Protein AF-A0A374NTV5-F1 (afdb_monomer_lite)

Organism: NCBI:txid39488

Sequence (188 aa):
MEQEEEKNIIIEFQRKVLQEANCTAEMLAYLDEIDDDVFREYYCICALDGMTVEEIRRIDSIAVQDWRVKIKHIKEERLNFLENIFVPNSEMQKQISELHDKAGKVFQETEELRITLNATLQQTLDIQKNALTEQRESYQNSLAAKEELIKERDEKIQSLVNEIEQNKKIWQTEKKTLLLQLEEKKII

Secondary structure (DSSP, 8-state):
-HHHHHHHHHHHHHHHHHHHTT--HHHHHHHHT---HHHHHHHHHHHHTT--HHHHHHHHTS--S-HHHHHHHHHHHHHHHHHHHHS--HHHHHHHHHHHHHHHHHHHHHHHHHHHHHHHHHHHHHHHHHHHHHHHHHHHHHHHHHHHHHHHHHHHHHHHHHHHHHHHHHHHHHHHHHHHHHHHHT--

pLDDT: mean 92.18, std 8.51, range [47.31, 98.25]

Structure (mmCIF, N/CA/C/O backbone):
data_AF-A0A374NTV5-F1
#
_entry.id   AF-A0A374NTV5-F1
#
loop_
_atom_site.group_PDB
_atom_site.id
_atom_site.type_symbol
_atom_site.label_atom_id
_atom_site.label_alt_id
_atom_site.label_comp_id
_atom_site.label_asym_id
_atom_site.label_entity_id
_atom_site.label_seq_id
_atom_site.pdbx_PDB_ins_code
_atom_site.Cartn_x
_atom_site.Cartn_y
_atom_site.Cartn_z
_atom_site.oc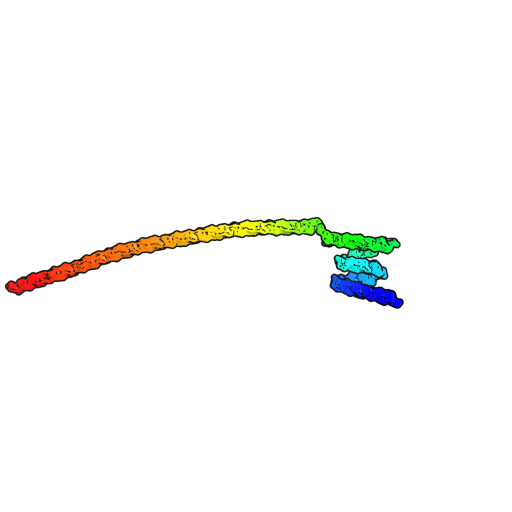cupancy
_atom_site.B_iso_or_equiv
_atom_site.auth_seq_id
_atom_site.auth_comp_id
_atom_site.auth_asym_id
_atom_site.auth_atom_id
_atom_site.pdbx_PDB_model_num
ATOM 1 N N . MET A 1 1 ? 34.021 -15.785 -56.470 1.00 61.78 1 MET A N 1
ATOM 2 C CA . MET A 1 1 ? 32.914 -16.682 -56.085 1.00 61.78 1 MET A CA 1
ATOM 3 C C . MET A 1 1 ? 32.893 -16.818 -54.572 1.00 61.78 1 MET A C 1
ATOM 5 O O . MET A 1 1 ? 31.929 -16.365 -53.990 1.00 61.78 1 MET A O 1
ATOM 9 N N . GLU A 1 2 ? 33.987 -17.258 -53.942 1.00 68.12 2 GLU A N 1
ATOM 10 C CA . GLU A 1 2 ? 34.082 -17.395 -52.472 1.00 68.12 2 GLU A CA 1
ATOM 11 C C . GLU A 1 2 ? 33.857 -16.085 -51.682 1.00 68.12 2 GLU A C 1
ATOM 13 O O . GLU A 1 2 ? 33.092 -16.084 -50.729 1.00 68.12 2 GLU A O 1
ATOM 18 N N . GLN A 1 3 ? 34.430 -14.949 -52.106 1.00 74.12 3 GLN A N 1
ATOM 19 C CA . GLN A 1 3 ? 34.246 -13.657 -51.407 1.00 74.12 3 GLN A CA 1
ATOM 20 C C . GLN A 1 3 ? 32.804 -13.121 -51.448 1.00 74.12 3 GLN A C 1
ATOM 22 O O . GLN A 1 3 ? 32.349 -12.481 -50.508 1.00 74.12 3 GLN A O 1
ATOM 27 N N . GLU A 1 4 ? 32.084 -13.386 -52.538 1.00 79.44 4 GLU A N 1
ATOM 28 C CA . GLU A 1 4 ? 30.688 -12.959 -52.692 1.00 79.44 4 GLU A CA 1
ATOM 29 C C . GLU A 1 4 ? 29.759 -13.821 -51.827 1.00 79.44 4 GLU A C 1
ATOM 31 O O . GLU A 1 4 ? 28.782 -13.346 -51.257 1.00 79.44 4 GLU A O 1
ATOM 36 N N . GLU A 1 5 ? 30.082 -15.105 -51.693 1.00 85.00 5 GLU A N 1
ATOM 37 C CA . GLU A 1 5 ? 29.358 -16.033 -50.830 1.00 85.00 5 GLU A CA 1
ATOM 38 C C . GLU A 1 5 ? 29.563 -15.688 -49.347 1.00 85.00 5 GLU A C 1
ATOM 40 O O . GLU A 1 5 ? 28.596 -15.627 -48.590 1.00 85.00 5 GLU A O 1
ATOM 45 N N . GLU A 1 6 ? 30.794 -15.353 -48.948 1.00 84.69 6 GLU A N 1
ATOM 46 C CA . GLU A 1 6 ? 31.115 -14.883 -47.594 1.00 84.69 6 GLU A CA 1
ATOM 47 C C . GLU A 1 6 ? 30.380 -13.578 -47.245 1.00 84.69 6 GLU A C 1
ATOM 49 O O . GLU A 1 6 ? 29.760 -13.480 -46.183 1.00 84.69 6 GLU A O 1
ATOM 54 N N . LYS A 1 7 ? 30.359 -12.610 -48.171 1.00 84.44 7 LYS A N 1
ATOM 55 C CA . LYS A 1 7 ? 29.599 -11.360 -48.024 1.00 84.44 7 LYS A CA 1
ATOM 56 C C . LYS A 1 7 ? 28.106 -11.620 -47.802 1.00 84.44 7 LYS A C 1
ATOM 58 O O . LYS A 1 7 ? 27.514 -11.075 -46.870 1.00 84.44 7 LYS A O 1
ATOM 63 N N . ASN A 1 8 ? 27.501 -12.488 -48.612 1.00 87.06 8 ASN A N 1
ATOM 64 C CA . ASN A 1 8 ? 26.080 -12.818 -48.488 1.00 87.06 8 ASN A CA 1
ATOM 65 C C . ASN A 1 8 ? 25.750 -13.502 -47.151 1.00 87.06 8 ASN A C 1
ATOM 67 O O . ASN A 1 8 ? 24.720 -13.202 -46.547 1.00 87.06 8 ASN A O 1
ATOM 71 N N . ILE A 1 9 ? 26.640 -14.362 -46.643 1.00 91.44 9 ILE A N 1
ATOM 72 C CA . ILE A 1 9 ? 26.482 -14.987 -45.321 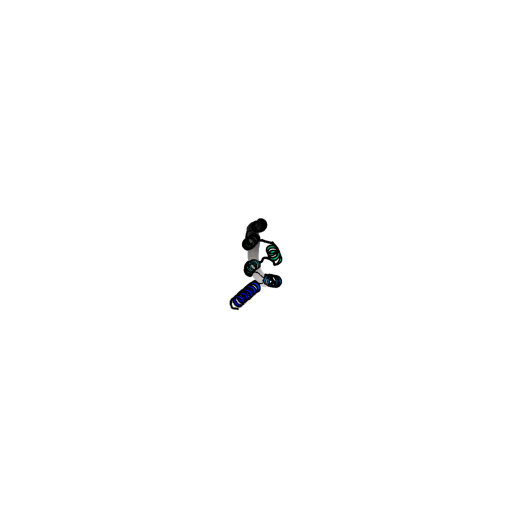1.00 91.44 9 ILE A CA 1
ATOM 73 C C . ILE A 1 9 ? 26.479 -13.929 -44.207 1.00 91.44 9 ILE A C 1
ATOM 75 O O . ILE A 1 9 ? 25.641 -13.991 -43.304 1.00 91.44 9 ILE A O 1
ATOM 79 N N . ILE A 1 10 ? 27.388 -12.951 -44.266 1.00 89.44 10 ILE A N 1
ATOM 80 C CA . ILE A 1 10 ? 27.478 -11.872 -43.270 1.00 89.44 10 ILE A CA 1
ATOM 81 C C . ILE A 1 10 ? 26.213 -11.004 -43.291 1.00 89.44 10 ILE A C 1
ATOM 83 O O . ILE A 1 10 ? 25.650 -10.714 -42.233 1.00 89.44 10 ILE A O 1
ATOM 87 N N . ILE A 1 11 ? 25.729 -10.635 -44.480 1.00 90.88 11 ILE A N 1
ATOM 88 C CA . ILE A 1 11 ? 24.520 -9.818 -44.652 1.00 90.88 11 ILE A CA 1
ATOM 89 C C . ILE A 1 11 ? 23.286 -10.523 -44.075 1.00 90.88 11 ILE A C 1
ATOM 91 O O . ILE A 1 11 ? 22.541 -9.912 -43.303 1.00 90.88 11 ILE A O 1
ATOM 95 N N . GLU A 1 12 ? 23.094 -11.806 -44.393 1.00 93.06 12 GLU A N 1
ATOM 96 C CA . GLU A 1 12 ? 21.991 -12.620 -43.865 1.00 93.06 12 GLU A CA 1
ATOM 97 C C . GLU A 1 12 ? 22.070 -12.769 -42.340 1.00 93.06 12 GLU A C 1
ATOM 99 O O . GLU A 1 12 ? 21.062 -12.640 -41.639 1.00 93.06 12 GLU A O 1
ATOM 104 N N . PHE A 1 13 ? 23.275 -12.971 -41.797 1.00 94.31 13 PHE A N 1
ATOM 105 C CA . PHE A 1 13 ? 23.473 -13.032 -40.352 1.00 94.31 13 PHE A CA 1
ATOM 106 C C . PHE A 1 13 ? 23.108 -11.708 -39.668 1.00 94.31 13 PHE A C 1
ATOM 108 O O . PHE A 1 13 ? 22.338 -11.705 -38.707 1.00 94.31 13 PHE A O 1
ATOM 115 N N . GLN A 1 14 ? 23.601 -10.578 -40.181 1.00 94.19 14 GLN A N 1
ATOM 116 C CA . GLN A 1 14 ? 23.283 -9.247 -39.652 1.00 94.19 14 GLN A CA 1
ATOM 117 C C . GLN A 1 14 ? 21.777 -8.968 -39.706 1.00 94.19 14 GLN A C 1
ATOM 119 O O . GLN A 1 14 ? 21.201 -8.484 -38.732 1.00 94.19 14 GLN A O 1
ATOM 124 N N . ARG A 1 15 ? 21.114 -9.345 -40.805 1.00 94.62 15 ARG A N 1
ATOM 125 C CA . ARG A 1 15 ? 19.662 -9.210 -40.961 1.00 94.62 15 ARG A CA 1
ATOM 126 C C . ARG A 1 15 ? 18.903 -9.995 -39.897 1.00 94.62 15 ARG A C 1
ATOM 128 O O . ARG A 1 15 ? 17.980 -9.460 -39.287 1.00 94.62 15 ARG A O 1
ATOM 135 N N . LYS A 1 16 ? 19.313 -11.239 -39.642 1.00 96.44 16 LYS A N 1
ATOM 136 C CA . LYS A 1 16 ? 18.713 -12.078 -38.604 1.00 96.44 16 LYS A CA 1
ATOM 137 C C . LYS A 1 16 ? 18.890 -11.473 -37.209 1.00 96.44 16 LYS A C 1
ATOM 139 O O . LYS A 1 16 ? 17.922 -11.414 -36.458 1.00 96.44 16 LYS A O 1
ATOM 144 N N . VAL A 1 17 ? 20.084 -10.974 -36.883 1.00 96.88 17 VAL A N 1
ATOM 145 C CA . VAL A 1 17 ? 20.353 -10.303 -35.597 1.00 96.88 17 VAL A CA 1
ATOM 146 C C . VAL A 1 17 ? 19.453 -9.077 -35.412 1.00 96.88 17 VAL A C 1
ATOM 148 O O . VAL A 1 17 ? 18.849 -8.912 -34.356 1.00 96.88 17 VAL A O 1
ATOM 151 N N . LEU A 1 18 ? 19.307 -8.243 -36.444 1.00 96.69 18 LEU A N 1
ATOM 152 C CA . LEU A 1 18 ? 18.439 -7.062 -36.400 1.00 96.69 18 LEU A CA 1
ATOM 153 C C . LEU A 1 18 ? 16.953 -7.433 -36.252 1.00 96.69 18 LEU A C 1
ATOM 155 O O . LEU A 1 18 ? 16.219 -6.769 -35.523 1.00 96.69 18 LEU A O 1
ATOM 159 N N . GLN A 1 19 ? 16.504 -8.510 -36.902 1.00 95.81 19 GLN A N 1
ATOM 160 C CA . GLN A 1 19 ? 15.146 -9.036 -36.730 1.00 95.81 19 GLN A CA 1
ATOM 161 C C . GLN A 1 19 ? 14.904 -9.538 -35.301 1.00 95.81 19 GLN A C 1
ATOM 163 O O . GLN A 1 19 ? 13.871 -9.226 -34.714 1.00 95.81 19 GLN A O 1
ATOM 168 N N . GLU A 1 20 ? 15.856 -10.276 -34.724 1.00 96.44 20 GL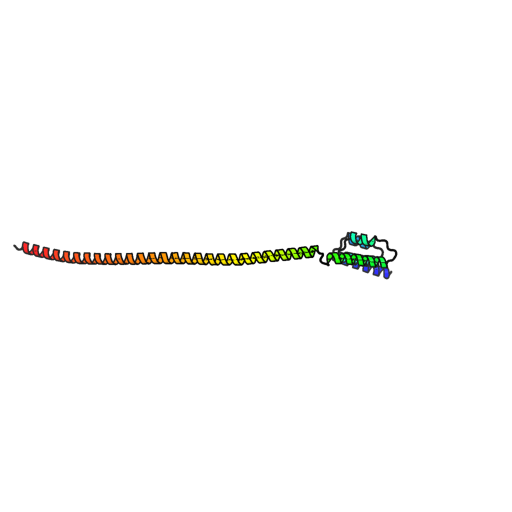U A N 1
ATOM 169 C CA . GLU A 1 20 ? 15.785 -10.745 -33.333 1.00 96.44 20 GLU A CA 1
ATOM 170 C C . GLU A 1 20 ? 15.797 -9.579 -32.329 1.00 96.44 20 GLU A C 1
ATOM 172 O O . GLU A 1 20 ? 15.144 -9.652 -31.288 1.00 96.44 20 GLU A O 1
ATOM 177 N N . ALA A 1 21 ? 16.467 -8.473 -32.666 1.00 95.81 21 ALA A N 1
ATOM 178 C CA . ALA A 1 21 ? 16.443 -7.227 -31.903 1.00 95.81 21 ALA A CA 1
ATOM 179 C C . ALA A 1 21 ? 15.158 -6.390 -32.100 1.00 95.81 21 ALA A C 1
ATOM 181 O O . ALA A 1 21 ? 15.041 -5.308 -31.527 1.00 95.81 21 ALA A O 1
ATOM 182 N N . ASN A 1 22 ? 14.177 -6.879 -32.870 1.00 95.69 22 ASN A N 1
ATOM 183 C CA . ASN A 1 22 ? 12.939 -6.177 -33.230 1.00 95.69 22 ASN A CA 1
ATOM 184 C C . ASN A 1 22 ? 13.154 -4.846 -33.978 1.00 95.69 22 ASN A C 1
ATOM 186 O O . ASN A 1 22 ? 12.331 -3.932 -33.862 1.00 95.69 22 ASN A O 1
ATOM 190 N N . CYS A 1 23 ? 14.223 -4.718 -34.770 1.00 95.69 23 CYS A N 1
ATOM 191 C CA . CYS A 1 23 ? 14.363 -3.583 -35.682 1.00 95.69 23 CYS A CA 1
ATOM 192 C C . CYS A 1 23 ? 13.212 -3.564 -36.702 1.00 95.69 23 CYS A C 1
ATOM 194 O O . CYS A 1 23 ? 12.698 -4.604 -37.125 1.00 95.69 23 CYS A O 1
ATOM 196 N N . THR A 1 24 ? 12.795 -2.366 -37.114 1.00 95.56 24 THR A N 1
ATOM 197 C CA . THR A 1 24 ? 11.651 -2.206 -38.019 1.00 95.56 24 THR A CA 1
ATOM 198 C C . THR A 1 24 ? 11.954 -2.752 -39.416 1.00 95.56 24 THR A C 1
ATOM 200 O O . THR A 1 24 ? 13.093 -2.734 -39.880 1.00 95.56 24 THR A O 1
ATOM 203 N N . ALA A 1 25 ? 10.914 -3.188 -40.135 1.00 95.62 25 ALA A N 1
ATOM 204 C CA . ALA A 1 25 ? 11.057 -3.606 -41.531 1.00 95.62 25 ALA A CA 1
ATOM 205 C C . ALA A 1 25 ? 11.616 -2.480 -42.421 1.00 95.62 25 ALA A C 1
ATOM 207 O O . ALA A 1 25 ? 12.368 -2.755 -43.351 1.00 95.62 25 ALA A O 1
ATOM 208 N N . GLU A 1 26 ? 11.291 -1.220 -42.107 1.00 97.12 26 GLU A N 1
ATOM 209 C CA . GLU A 1 26 ? 11.853 -0.052 -42.793 1.00 97.12 26 GLU A CA 1
ATOM 210 C C . GLU A 1 26 ? 13.362 0.086 -42.557 1.00 97.12 26 GLU A C 1
ATOM 212 O O . GLU A 1 26 ? 14.101 0.336 -43.505 1.00 97.12 26 GLU A O 1
ATOM 217 N N . MET A 1 27 ? 13.833 -0.126 -41.322 1.00 97.06 27 MET A N 1
ATOM 218 C CA . MET A 1 27 ? 15.263 -0.114 -41.009 1.00 97.06 27 MET A CA 1
ATOM 219 C C . MET A 1 27 ? 16.009 -1.201 -41.786 1.00 97.06 27 MET A C 1
ATOM 221 O O . MET A 1 27 ? 17.043 -0.929 -42.387 1.00 97.06 27 MET A O 1
ATOM 225 N N . LEU A 1 28 ? 15.468 -2.425 -41.807 1.00 96.38 28 LEU A N 1
ATOM 226 C CA . LEU A 1 28 ? 16.063 -3.538 -42.551 1.00 96.38 28 LEU A CA 1
ATOM 227 C C . LEU A 1 28 ? 16.156 -3.225 -44.048 1.00 96.38 28 LEU A C 1
ATOM 229 O O . LEU A 1 28 ? 17.218 -3.397 -44.634 1.00 96.38 28 LEU A O 1
ATOM 233 N N . ALA A 1 29 ? 15.067 -2.729 -44.643 1.00 96.06 29 ALA A N 1
ATOM 234 C CA . ALA A 1 29 ? 15.038 -2.360 -46.055 1.00 96.06 29 ALA A CA 1
ATOM 235 C C . ALA A 1 29 ? 16.067 -1.270 -46.378 1.00 96.06 29 ALA A C 1
ATOM 237 O O . ALA A 1 29 ? 16.791 -1.391 -47.357 1.00 96.06 29 ALA A O 1
ATOM 238 N N . TYR A 1 30 ? 16.181 -0.247 -45.527 1.00 96.81 30 TYR A N 1
ATOM 239 C CA . TYR A 1 30 ? 17.156 0.820 -45.727 1.00 96.81 30 TYR A CA 1
ATOM 240 C C . TYR A 1 30 ? 18.606 0.324 -45.618 1.00 96.81 30 TYR A C 1
ATOM 242 O O . TYR A 1 30 ? 19.444 0.701 -46.428 1.00 96.81 30 TYR A O 1
ATOM 250 N N . LEU A 1 31 ? 18.917 -0.556 -44.660 1.00 95.62 31 LEU A N 1
ATOM 251 C CA . LEU A 1 31 ? 20.260 -1.138 -44.537 1.00 95.62 31 LEU A CA 1
ATOM 252 C C . LEU A 1 31 ? 20.616 -2.054 -45.715 1.00 95.62 31 LEU A C 1
ATOM 254 O O . LEU A 1 31 ? 21.792 -2.184 -46.045 1.00 95.62 31 LEU A O 1
ATOM 258 N N . ASP A 1 32 ? 19.627 -2.691 -46.344 1.00 92.94 32 ASP A N 1
ATOM 259 C CA . ASP A 1 32 ? 19.825 -3.507 -47.547 1.00 92.94 32 ASP A CA 1
ATOM 260 C C . ASP A 1 32 ? 20.104 -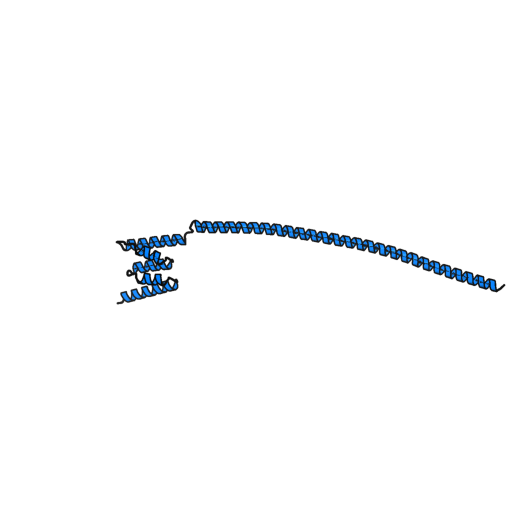2.655 -48.804 1.00 92.94 32 ASP A C 1
ATOM 262 O O . ASP A 1 32 ? 20.646 -3.174 -49.776 1.00 92.94 32 ASP A O 1
ATOM 266 N N . GLU A 1 33 ? 19.787 -1.354 -48.782 1.00 93.19 33 GLU A N 1
ATOM 267 C CA . GLU A 1 33 ? 20.109 -0.386 -49.847 1.00 93.19 33 GLU A CA 1
ATOM 268 C C . GLU A 1 33 ? 21.530 0.205 -49.723 1.00 93.19 33 GLU A C 1
ATOM 270 O O . GLU A 1 33 ? 21.976 0.926 -50.616 1.00 93.19 33 GLU A O 1
ATOM 275 N N . ILE A 1 34 ? 22.253 -0.068 -48.630 1.00 91.75 34 ILE A N 1
ATOM 276 C CA . ILE A 1 34 ? 23.615 0.440 -48.424 1.00 91.75 34 ILE A CA 1
ATOM 277 C C . ILE A 1 34 ? 24.625 -0.452 -49.154 1.00 91.75 34 ILE A C 1
ATOM 279 O O . ILE A 1 34 ? 24.910 -1.567 -48.722 1.00 91.75 34 ILE A O 1
ATOM 283 N N . ASP A 1 35 ? 25.214 0.080 -50.225 1.00 86.12 35 ASP A N 1
ATOM 284 C CA . ASP A 1 35 ? 26.174 -0.644 -51.072 1.00 86.12 35 ASP A CA 1
ATOM 285 C C . ASP A 1 35 ? 27.524 -0.938 -50.385 1.00 86.12 35 ASP A C 1
ATOM 287 O O . ASP A 1 35 ? 28.188 -1.930 -50.699 1.00 86.12 35 ASP A O 1
ATOM 291 N N . ASP A 1 36 ? 27.966 -0.059 -49.478 1.00 89.12 36 ASP A N 1
ATOM 292 C CA . ASP A 1 36 ? 29.255 -0.177 -48.787 1.00 89.12 36 ASP A CA 1
ATOM 293 C C . ASP A 1 36 ? 29.114 -1.007 -47.505 1.00 89.12 36 ASP A C 1
ATOM 295 O O . ASP A 1 36 ? 28.513 -0.569 -46.519 1.00 89.12 36 ASP A O 1
ATOM 299 N N . ASP A 1 37 ? 29.711 -2.200 -47.510 1.00 87.38 37 ASP A N 1
ATOM 300 C CA . ASP A 1 37 ? 29.607 -3.169 -46.413 1.00 87.38 37 ASP A CA 1
ATOM 301 C C . ASP A 1 37 ? 30.126 -2.616 -45.078 1.00 87.38 37 ASP A C 1
ATOM 303 O O . ASP A 1 37 ? 29.569 -2.910 -44.018 1.00 87.38 37 ASP A O 1
ATOM 307 N N . VAL A 1 38 ? 31.161 -1.768 -45.114 1.00 89.31 38 VAL A N 1
ATOM 308 C CA . VAL A 1 38 ? 31.742 -1.181 -43.902 1.00 89.31 38 VAL A CA 1
ATOM 309 C C . VAL A 1 38 ? 30.764 -0.182 -43.300 1.00 89.31 38 VAL A C 1
ATOM 311 O O . VAL A 1 38 ? 30.530 -0.200 -42.092 1.00 89.31 38 VAL A O 1
ATOM 314 N N . PHE A 1 39 ? 30.165 0.690 -44.111 1.00 92.25 39 PHE A N 1
ATOM 315 C CA . PHE A 1 39 ? 29.151 1.618 -43.607 1.00 92.25 39 PHE A CA 1
ATOM 316 C C . PHE A 1 39 ? 27.898 0.885 -43.134 1.00 92.25 39 PHE A C 1
ATOM 318 O O . PHE A 1 39 ? 27.381 1.212 -42.063 1.00 92.25 39 PHE A O 1
ATOM 325 N N . ARG A 1 40 ? 27.465 -0.150 -43.863 1.00 93.38 40 ARG A N 1
ATOM 326 C CA . ARG A 1 40 ? 26.337 -0.999 -43.469 1.00 93.38 40 ARG A CA 1
ATOM 327 C C . ARG A 1 40 ? 26.549 -1.605 -42.084 1.00 93.38 40 ARG A C 1
ATOM 329 O O . ARG A 1 40 ? 25.641 -1.537 -41.260 1.00 93.38 40 ARG A O 1
ATOM 336 N N . GLU A 1 41 ? 27.740 -2.124 -41.787 1.00 93.56 41 GLU A N 1
ATOM 337 C CA . GLU A 1 41 ? 28.088 -2.643 -40.457 1.00 93.56 41 GLU A CA 1
ATOM 338 C C . GLU A 1 41 ? 27.934 -1.594 -39.352 1.00 93.56 41 GLU A C 1
ATOM 340 O O . GLU A 1 41 ? 27.307 -1.858 -38.323 1.00 93.56 41 GLU A O 1
ATOM 345 N N . TYR A 1 42 ? 28.460 -0.384 -39.563 1.00 96.12 42 TYR A N 1
ATOM 346 C CA . TYR A 1 42 ? 28.318 0.696 -38.586 1.00 96.12 42 TYR A CA 1
ATOM 347 C C . TYR A 1 42 ? 26.853 1.079 -38.363 1.00 96.12 42 TYR A C 1
ATOM 349 O O . TYR A 1 42 ? 26.444 1.276 -37.218 1.00 96.12 42 TYR A O 1
ATOM 357 N N . TYR A 1 43 ? 26.053 1.138 -39.425 1.00 97.00 43 TYR A N 1
ATOM 358 C CA . TYR A 1 43 ? 24.632 1.450 -39.313 1.00 97.00 43 TYR A CA 1
ATOM 359 C C . TYR A 1 43 ? 23.815 0.318 -38.682 1.00 97.00 43 TYR A C 1
ATOM 361 O O . TYR A 1 43 ? 22.887 0.607 -37.930 1.00 97.00 43 TYR A O 1
ATOM 369 N N . CYS A 1 44 ? 24.197 -0.950 -38.873 1.00 97.06 44 CYS A N 1
ATOM 370 C CA . CYS A 1 44 ? 23.613 -2.069 -38.130 1.00 97.06 44 CYS A CA 1
ATOM 371 C C . CYS A 1 44 ? 23.810 -1.886 -36.619 1.00 97.06 44 CYS A C 1
ATOM 373 O O . CYS A 1 44 ? 22.876 -2.086 -35.848 1.00 97.06 44 CYS A O 1
ATOM 375 N N . ILE A 1 45 ? 25.002 -1.460 -36.184 1.00 96.94 45 ILE A N 1
ATOM 376 C CA . ILE A 1 45 ? 25.268 -1.189 -34.764 1.00 96.94 45 ILE A CA 1
ATOM 377 C C . ILE A 1 45 ? 24.399 -0.023 -34.265 1.00 96.94 45 ILE A C 1
ATOM 379 O O . ILE A 1 45 ? 23.779 -0.147 -33.213 1.00 96.94 45 ILE A O 1
ATOM 383 N N . CYS A 1 46 ? 24.300 1.075 -35.021 1.00 97.19 46 CYS A N 1
ATOM 384 C CA . CYS A 1 46 ? 23.429 2.201 -34.663 1.00 97.19 46 CYS A CA 1
ATOM 385 C C . CYS A 1 46 ? 21.952 1.783 -34.533 1.00 97.19 46 CYS A C 1
ATOM 387 O O . CYS A 1 46 ? 21.266 2.207 -33.604 1.00 97.19 46 CYS A O 1
ATOM 389 N N . ALA A 1 47 ? 21.466 0.925 -35.433 1.00 97.19 47 ALA A N 1
ATOM 390 C CA . ALA A 1 47 ? 20.110 0.388 -35.370 1.00 97.19 47 ALA A CA 1
ATOM 391 C C . ALA A 1 47 ? 19.893 -0.489 -34.124 1.00 97.19 47 ALA A C 1
ATOM 393 O O . ALA A 1 47 ? 18.842 -0.399 -33.491 1.00 97.19 47 ALA A O 1
ATOM 394 N N . LEU A 1 48 ? 20.891 -1.293 -33.737 1.00 96.38 48 LEU A N 1
ATOM 395 C CA . LEU A 1 48 ? 20.848 -2.109 -32.518 1.00 96.38 48 LEU A CA 1
ATOM 396 C C . LEU A 1 48 ? 20.842 -1.272 -31.233 1.00 96.38 48 LEU A C 1
ATOM 398 O O . LEU A 1 48 ? 20.241 -1.690 -30.247 1.00 96.38 48 LEU A O 1
ATOM 402 N N . ASP A 1 49 ? 21.460 -0.090 -31.241 1.00 95.06 49 ASP A N 1
ATOM 403 C CA . ASP A 1 49 ? 21.359 0.859 -30.124 1.00 95.06 49 ASP A CA 1
ATOM 404 C C . ASP A 1 49 ? 19.978 1.534 -30.037 1.00 95.06 49 ASP A C 1
ATOM 406 O O . ASP A 1 49 ? 19.676 2.189 -29.040 1.00 95.06 49 ASP A O 1
ATOM 410 N N . GLY A 1 50 ? 19.135 1.368 -31.061 1.00 94.19 50 GLY A N 1
ATOM 411 C CA . GLY A 1 50 ? 17.777 1.903 -31.116 1.00 94.19 50 GLY A CA 1
ATOM 412 C C . GLY A 1 50 ? 17.631 3.216 -31.884 1.00 94.19 50 GLY A C 1
ATOM 413 O O . GLY A 1 50 ? 16.576 3.841 -31.778 1.00 94.19 50 GLY A O 1
ATOM 414 N N . MET A 1 51 ? 18.643 3.643 -32.651 1.00 96.75 51 MET A N 1
ATOM 415 C CA . MET A 1 51 ? 18.508 4.812 -33.532 1.00 96.75 51 MET A CA 1
ATOM 416 C C . MET A 1 51 ? 17.439 4.564 -34.601 1.00 96.75 51 MET A C 1
ATOM 418 O O . MET A 1 51 ? 17.341 3.464 -35.154 1.00 96.75 51 MET A O 1
ATOM 422 N N . THR A 1 52 ? 16.645 5.586 -34.928 1.00 96.31 52 THR A N 1
ATOM 423 C CA . THR A 1 52 ? 15.614 5.459 -35.967 1.00 96.31 52 THR A CA 1
ATOM 424 C C . THR A 1 52 ? 16.218 5.494 -37.368 1.00 96.31 52 THR A C 1
ATOM 426 O O . THR A 1 52 ? 17.340 5.958 -37.589 1.00 96.31 52 THR A O 1
ATOM 429 N N . VAL A 1 53 ? 15.458 5.018 -38.355 1.00 96.88 53 VAL A N 1
ATOM 430 C CA . VAL A 1 53 ? 15.904 5.022 -39.755 1.00 96.88 53 VAL A CA 1
ATOM 431 C C . VAL A 1 53 ? 16.155 6.446 -40.259 1.00 96.88 53 VAL A C 1
ATOM 433 O O . VAL A 1 53 ? 17.092 6.672 -41.016 1.00 96.88 53 VAL A O 1
ATOM 436 N N . GLU A 1 54 ? 15.386 7.434 -39.800 1.00 97.06 54 GLU A N 1
ATOM 437 C CA . GLU A 1 54 ? 15.585 8.848 -40.127 1.00 97.06 54 GLU A CA 1
ATOM 438 C C . GLU A 1 54 ? 16.887 9.396 -39.545 1.00 97.06 54 GLU A C 1
ATOM 440 O O . GLU A 1 54 ? 17.582 10.169 -40.208 1.00 97.06 54 GLU A O 1
ATOM 445 N N . GLU A 1 55 ? 17.234 8.998 -38.320 1.00 96.31 55 GLU A N 1
ATOM 446 C CA . GLU A 1 55 ? 18.487 9.407 -37.690 1.00 96.31 55 GLU A CA 1
ATOM 447 C C . GLU A 1 55 ? 19.684 8.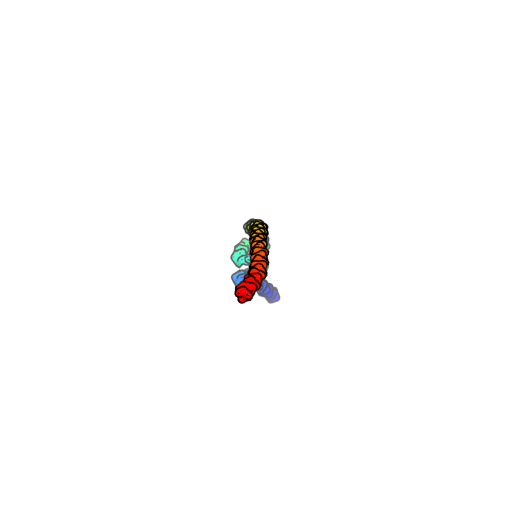843 -38.452 1.00 96.31 55 GLU A C 1
ATOM 449 O O . GLU A 1 55 ? 20.618 9.589 -38.743 1.00 96.31 55 GLU A O 1
ATOM 454 N N . ILE A 1 56 ? 19.624 7.571 -38.852 1.00 96.62 56 ILE A N 1
ATOM 455 C CA . ILE A 1 56 ? 20.669 6.938 -39.662 1.00 96.62 56 ILE A CA 1
ATOM 456 C C . ILE A 1 56 ? 20.739 7.562 -41.065 1.00 96.62 56 ILE A C 1
ATOM 458 O O . ILE A 1 56 ? 21.829 7.938 -41.497 1.00 96.62 56 ILE A O 1
ATOM 462 N N . ARG A 1 57 ? 19.603 7.770 -41.749 1.00 95.81 57 ARG A N 1
ATOM 463 C CA . ARG A 1 57 ? 19.539 8.447 -43.062 1.00 95.81 57 ARG A CA 1
ATOM 464 C C . ARG A 1 57 ? 20.185 9.827 -43.024 1.00 95.81 57 ARG A C 1
ATOM 466 O O . ARG A 1 57 ? 20.909 10.206 -43.943 1.00 95.81 57 ARG A O 1
ATOM 473 N N . ARG A 1 58 ? 19.943 10.587 -41.954 1.00 95.12 58 ARG A N 1
ATOM 474 C CA . ARG A 1 58 ? 20.556 11.904 -41.759 1.00 95.12 58 ARG A CA 1
ATOM 475 C C . ARG A 1 58 ? 22.080 11.801 -41.690 1.00 95.12 58 ARG A C 1
ATOM 477 O O . ARG A 1 58 ? 22.746 12.590 -42.353 1.00 95.12 58 ARG A O 1
ATOM 484 N N . ILE A 1 59 ? 22.618 10.827 -40.955 1.00 94.00 59 ILE A N 1
ATOM 485 C CA . ILE A 1 59 ? 24.069 10.594 -40.858 1.00 94.00 59 ILE A CA 1
ATOM 486 C C . ILE A 1 59 ? 24.646 10.182 -42.220 1.00 94.00 59 ILE A C 1
ATOM 488 O O . ILE A 1 59 ? 25.687 10.689 -42.636 1.00 94.00 59 ILE A O 1
ATOM 492 N N . ASP A 1 60 ? 23.973 9.274 -42.926 1.00 92.00 60 ASP A N 1
ATOM 493 C CA . ASP A 1 60 ? 24.420 8.752 -44.221 1.00 92.00 60 ASP A CA 1
ATOM 494 C C . ASP A 1 60 ? 24.421 9.805 -45.338 1.00 92.00 60 ASP A C 1
ATOM 496 O O . ASP A 1 60 ? 25.345 9.840 -46.157 1.00 92.00 60 ASP A O 1
ATOM 500 N N . SER A 1 61 ? 23.446 10.722 -45.312 1.00 90.12 61 SER A N 1
ATOM 501 C CA . SER A 1 61 ? 23.279 11.792 -46.306 1.00 90.12 61 SER A CA 1
ATOM 502 C C . SER A 1 61 ? 24.425 12.812 -46.354 1.00 90.12 61 SER A C 1
ATOM 504 O O . SER A 1 61 ? 24.507 13.611 -47.292 1.00 90.12 61 SER A O 1
ATOM 506 N N . ILE A 1 62 ? 25.322 12.807 -45.365 1.00 86.50 62 ILE A N 1
ATOM 507 C CA . ILE A 1 62 ? 26.446 13.738 -45.316 1.00 86.50 62 ILE A CA 1
ATOM 508 C C . ILE A 1 62 ? 27.513 13.310 -46.320 1.00 86.50 62 ILE A C 1
ATOM 510 O O . ILE A 1 62 ? 28.207 12.305 -46.157 1.00 86.50 62 ILE A O 1
ATOM 514 N N . ALA A 1 63 ? 27.683 14.130 -47.355 1.00 79.56 63 ALA A N 1
ATOM 515 C CA . ALA A 1 63 ? 28.745 13.954 -48.329 1.00 79.56 63 ALA A CA 1
ATOM 516 C C . ALA A 1 63 ? 30.113 14.209 -47.680 1.00 79.56 63 ALA A C 1
ATOM 518 O O . ALA A 1 63 ? 30.416 15.314 -47.226 1.00 79.56 63 ALA A O 1
ATOM 519 N N . VAL A 1 64 ? 30.967 13.191 -47.686 1.00 77.94 64 VAL A N 1
ATOM 520 C CA . VAL A 1 64 ? 32.342 13.260 -47.185 1.00 77.94 64 VAL A CA 1
ATOM 521 C C . VAL A 1 64 ? 33.295 12.705 -48.229 1.00 77.94 64 VAL A C 1
ATOM 523 O O . VAL A 1 64 ? 33.029 11.695 -48.869 1.00 77.94 64 VAL A O 1
ATOM 526 N N . GLN A 1 65 ? 34.414 13.402 -48.407 1.00 75.12 65 GLN A N 1
ATOM 527 C CA . GLN A 1 65 ? 35.421 13.081 -49.423 1.00 75.12 65 GLN A CA 1
ATOM 528 C C . GLN A 1 65 ? 36.298 11.875 -49.030 1.00 75.12 65 GLN A C 1
ATOM 530 O O . GLN A 1 65 ? 36.959 11.297 -49.885 1.00 75.12 65 GLN A O 1
ATOM 535 N N . ASP A 1 66 ? 36.316 11.501 -47.744 1.00 86.31 66 ASP A N 1
ATOM 536 C CA . ASP A 1 66 ? 37.128 10.413 -47.185 1.00 86.31 66 ASP A CA 1
ATOM 537 C C . ASP A 1 66 ? 36.256 9.492 -46.314 1.00 86.31 66 ASP A C 1
ATOM 539 O O . ASP A 1 66 ? 35.582 9.941 -45.380 1.00 86.31 66 ASP A O 1
ATOM 543 N N . TRP A 1 67 ? 36.303 8.186 -46.595 1.00 86.81 67 TRP A N 1
ATOM 544 C CA . TRP A 1 67 ? 35.581 7.145 -45.860 1.00 86.81 67 TRP A CA 1
ATOM 545 C C . TRP A 1 67 ? 35.932 7.124 -44.366 1.00 86.81 67 TRP A C 1
ATOM 547 O O . TRP A 1 67 ? 35.071 6.851 -43.528 1.00 86.81 67 TRP A O 1
ATOM 557 N N . ARG A 1 68 ? 37.171 7.482 -43.997 1.00 90.00 68 ARG A N 1
ATOM 558 C CA . ARG A 1 68 ? 37.597 7.564 -42.590 1.00 90.00 68 ARG A CA 1
ATOM 559 C C . ARG A 1 68 ? 36.877 8.678 -41.850 1.00 90.00 68 ARG A C 1
ATOM 561 O O . ARG A 1 68 ? 36.524 8.514 -40.682 1.00 90.00 68 ARG A O 1
ATOM 568 N N . VAL A 1 69 ? 36.653 9.799 -42.532 1.00 90.94 69 VAL A N 1
ATOM 569 C CA . VAL A 1 69 ? 35.898 10.930 -41.989 1.00 90.94 69 VAL A CA 1
ATOM 570 C C . VAL A 1 69 ? 34.432 10.536 -41.826 1.00 90.94 69 VAL A C 1
ATOM 572 O O . VAL A 1 69 ? 33.862 10.835 -40.779 1.00 90.94 69 VAL A O 1
ATOM 575 N N . LYS A 1 70 ? 33.858 9.777 -42.777 1.00 91.00 70 LYS A N 1
ATOM 576 C CA . LYS A 1 70 ? 32.497 9.225 -42.640 1.00 91.00 70 LYS A CA 1
ATOM 577 C C . LYS A 1 70 ? 32.361 8.356 -41.395 1.00 91.00 70 LYS A C 1
ATOM 579 O O . LYS A 1 70 ? 31.505 8.615 -40.559 1.00 91.00 70 LYS A O 1
ATOM 584 N N . ILE A 1 71 ? 33.253 7.380 -41.219 1.00 93.00 71 ILE A N 1
ATOM 585 C CA . ILE A 1 71 ? 33.229 6.485 -40.051 1.00 93.00 71 ILE A CA 1
ATOM 586 C C . ILE A 1 71 ? 33.391 7.262 -38.746 1.00 93.00 71 ILE A C 1
ATOM 588 O O . ILE A 1 71 ? 32.712 6.961 -37.765 1.00 93.00 71 ILE A O 1
ATOM 592 N N . LYS A 1 72 ? 34.294 8.251 -38.710 1.00 94.50 72 LYS A N 1
ATOM 593 C CA . LYS A 1 72 ? 34.469 9.095 -37.523 1.00 94.50 72 LYS A CA 1
ATOM 594 C C . LYS A 1 72 ? 33.165 9.809 -37.172 1.00 94.50 72 LYS A C 1
ATOM 596 O O . LYS A 1 72 ? 32.762 9.769 -36.017 1.00 94.50 72 LYS A O 1
ATOM 601 N N . HIS A 1 73 ? 32.498 10.384 -38.169 1.00 94.06 73 HIS A N 1
ATOM 602 C CA . HIS A 1 73 ? 31.233 11.072 -37.972 1.00 94.06 73 HIS A CA 1
ATOM 603 C C . HIS A 1 73 ? 30.123 10.128 -37.480 1.00 94.06 73 HIS A C 1
ATOM 605 O O . HIS A 1 73 ? 29.455 10.444 -36.502 1.00 94.06 73 HIS A O 1
ATOM 611 N N . ILE A 1 74 ? 29.989 8.928 -38.064 1.00 95.62 74 ILE A N 1
ATOM 612 C CA . ILE A 1 74 ? 29.016 7.922 -37.598 1.00 95.62 74 ILE A CA 1
ATOM 613 C C . ILE A 1 74 ? 29.250 7.575 -36.119 1.00 95.62 74 ILE A C 1
ATOM 615 O O . ILE A 1 74 ? 28.304 7.498 -35.338 1.00 95.62 74 ILE A O 1
ATOM 619 N N . LYS A 1 75 ? 30.514 7.397 -35.710 1.00 96.19 75 LYS A N 1
ATOM 620 C CA . LYS A 1 75 ? 30.871 7.112 -34.310 1.00 96.19 75 LYS A CA 1
ATOM 621 C C . LYS A 1 75 ? 30.534 8.267 -33.367 1.00 96.19 75 LYS A C 1
ATOM 623 O O . LYS A 1 75 ? 30.087 8.004 -32.256 1.00 96.19 75 LYS A O 1
ATOM 628 N N . GLU A 1 76 ? 30.771 9.507 -33.790 1.00 96.00 76 GLU A N 1
ATOM 629 C CA . GLU A 1 76 ? 30.450 10.708 -33.009 1.00 96.00 76 GLU A CA 1
ATOM 630 C C . GLU A 1 76 ? 28.934 10.855 -32.812 1.00 96.00 76 GLU A C 1
ATOM 632 O O . GLU A 1 76 ? 28.482 11.023 -31.683 1.00 96.00 76 GLU A O 1
ATOM 637 N N . GLU A 1 77 ? 28.140 10.694 -33.872 1.00 95.88 77 GLU A N 1
ATOM 638 C CA . GLU A 1 77 ? 26.674 10.776 -33.793 1.00 95.88 77 GLU A CA 1
ATOM 639 C C . GLU A 1 77 ? 26.076 9.658 -32.932 1.00 95.88 77 GLU A C 1
ATOM 641 O O . GLU A 1 77 ? 25.214 9.909 -32.088 1.00 95.88 77 GLU A O 1
ATOM 646 N N . ARG A 1 78 ? 26.588 8.432 -33.078 1.00 95.31 78 ARG A N 1
ATOM 647 C CA . ARG A 1 78 ? 26.210 7.297 -32.229 1.00 95.31 78 ARG A CA 1
ATOM 648 C C . ARG A 1 78 ? 26.526 7.562 -30.755 1.00 95.31 78 ARG A C 1
ATOM 650 O O . ARG A 1 78 ? 25.705 7.271 -29.889 1.00 95.31 78 ARG A O 1
ATOM 657 N N . LEU A 1 79 ? 27.712 8.098 -30.457 1.00 94.25 79 LEU A N 1
ATOM 658 C CA . LEU A 1 79 ? 28.101 8.427 -29.086 1.00 94.25 79 LEU A CA 1
ATOM 659 C C . LEU A 1 79 ? 27.159 9.479 -28.490 1.00 94.25 79 LEU A C 1
ATOM 661 O O . LEU A 1 79 ? 26.648 9.267 -27.396 1.00 94.25 79 LEU A O 1
ATOM 665 N N . ASN A 1 80 ? 26.864 10.547 -29.235 1.00 92.38 80 ASN A N 1
ATOM 666 C CA . ASN A 1 80 ? 25.928 11.589 -28.806 1.00 92.38 80 ASN A CA 1
ATOM 667 C C . ASN A 1 80 ? 24.526 11.020 -28.521 1.00 92.38 80 ASN A C 1
ATOM 669 O O . ASN A 1 80 ? 23.889 11.392 -27.536 1.00 92.38 80 ASN A O 1
ATOM 673 N N . PHE A 1 81 ? 24.039 10.104 -29.364 1.00 92.38 81 PHE A N 1
ATOM 674 C CA . PHE A 1 81 ? 22.761 9.423 -29.153 1.00 92.38 81 PHE A CA 1
ATOM 675 C C . PHE A 1 81 ? 22.753 8.615 -27.848 1.00 92.38 81 PHE A C 1
ATOM 677 O O . PHE A 1 81 ? 21.860 8.781 -27.017 1.00 92.38 81 PHE A O 1
ATOM 684 N N . LEU A 1 82 ? 23.780 7.788 -27.633 1.00 90.50 82 LEU A N 1
ATOM 685 C CA . LEU A 1 82 ? 23.910 6.976 -26.423 1.00 90.50 82 LEU A CA 1
ATOM 686 C C . LEU A 1 82 ? 24.059 7.841 -25.166 1.00 90.50 82 LEU A C 1
ATOM 688 O O . LEU A 1 82 ? 23.464 7.525 -24.136 1.00 90.50 82 LEU A O 1
ATOM 692 N N . GLU A 1 83 ? 24.800 8.948 -25.239 1.00 87.81 83 GLU A N 1
ATOM 693 C CA . GLU A 1 83 ? 24.909 9.897 -24.130 1.00 87.81 83 GLU A CA 1
ATOM 694 C C . GLU A 1 83 ? 23.544 10.486 -23.764 1.00 87.81 83 GLU A C 1
ATOM 696 O O . GLU A 1 83 ? 23.190 10.504 -22.589 1.00 87.81 83 GLU A O 1
ATOM 701 N N . ASN A 1 84 ? 22.725 10.868 -24.745 1.00 84.12 84 ASN A N 1
ATOM 702 C CA . ASN A 1 84 ? 21.386 11.405 -24.487 1.00 84.12 84 ASN A CA 1
ATOM 703 C C . ASN A 1 84 ? 20.421 10.393 -23.841 1.00 84.12 84 ASN A C 1
ATOM 705 O O . ASN A 1 84 ? 19.498 10.806 -23.138 1.00 84.12 84 ASN A O 1
ATOM 709 N N . ILE A 1 85 ? 20.611 9.091 -24.078 1.00 82.31 85 ILE A N 1
ATOM 710 C CA . ILE A 1 85 ? 19.761 8.027 -23.518 1.00 82.31 85 ILE A CA 1
ATOM 711 C C . ILE A 1 85 ? 20.238 7.582 -22.135 1.00 82.31 85 ILE A C 1
ATOM 713 O O . ILE A 1 85 ? 19.421 7.367 -21.239 1.00 82.31 85 ILE A O 1
ATOM 717 N N . PHE A 1 86 ? 21.548 7.403 -21.961 1.00 77.62 86 PHE A N 1
ATOM 718 C CA . PHE A 1 86 ? 22.107 6.742 -20.779 1.00 77.62 86 PHE A CA 1
ATOM 719 C C . PHE A 1 86 ? 22.703 7.701 -19.755 1.00 77.62 86 PHE A C 1
ATOM 721 O O . PHE A 1 86 ? 22.796 7.342 -18.578 1.00 77.62 86 PHE A O 1
ATOM 728 N N . VAL A 1 87 ? 23.103 8.908 -20.155 1.00 74.94 87 VAL A N 1
ATOM 729 C CA . VAL A 1 87 ? 23.526 9.922 -19.192 1.00 74.94 87 VAL A CA 1
ATOM 730 C C . VAL A 1 87 ? 22.259 10.550 -18.625 1.00 74.94 87 VAL A C 1
ATOM 732 O O . VAL A 1 87 ? 21.456 11.082 -19.392 1.00 74.94 87 VAL A O 1
ATOM 735 N N . PRO A 1 88 ? 22.044 10.511 -17.296 1.00 64.75 88 PRO A N 1
ATOM 736 C CA . PRO A 1 88 ? 20.884 11.147 -16.701 1.00 64.75 88 PRO A CA 1
ATOM 737 C C . PRO A 1 88 ? 20.884 12.626 -17.080 1.00 64.75 88 PRO A C 1
ATOM 739 O O . PRO A 1 88 ? 21.722 13.398 -16.608 1.00 64.75 88 PRO A O 1
ATOM 742 N N . ASN A 1 89 ? 19.960 13.024 -17.951 1.00 70.94 89 ASN A N 1
ATOM 743 C CA . ASN A 1 89 ? 19.774 14.432 -18.234 1.00 70.94 89 ASN A CA 1
ATOM 744 C C . ASN A 1 89 ? 19.217 15.115 -16.971 1.00 70.94 89 ASN A C 1
ATOM 746 O O . ASN A 1 89 ? 18.654 14.477 -16.069 1.00 70.94 89 ASN A O 1
ATOM 750 N N . SER A 1 90 ? 19.411 16.427 -16.876 1.00 68.38 90 SER A N 1
ATOM 751 C CA . SER A 1 90 ? 18.987 17.208 -15.710 1.00 68.38 90 SER A CA 1
ATOM 752 C C . SER A 1 90 ? 17.493 17.045 -15.400 1.00 68.38 90 SER A C 1
ATOM 754 O O . SER A 1 90 ? 17.088 17.154 -14.244 1.00 68.38 90 SER A O 1
ATOM 756 N N . GLU A 1 91 ? 16.674 16.737 -16.406 1.00 78.88 91 GLU A N 1
ATOM 757 C CA . GLU A 1 91 ? 15.237 16.527 -16.267 1.00 78.88 91 GLU A CA 1
ATOM 758 C C . GLU A 1 91 ? 14.896 15.192 -15.591 1.00 78.88 91 GLU A C 1
ATOM 760 O O . GLU A 1 91 ? 14.134 15.180 -14.625 1.00 78.88 91 GLU A O 1
ATOM 765 N N . MET A 1 92 ? 15.506 14.082 -16.010 1.00 79.56 92 MET A N 1
ATOM 766 C CA . MET A 1 92 ? 15.301 12.773 -15.386 1.00 79.56 92 MET A CA 1
ATOM 767 C C . MET A 1 92 ? 15.800 12.768 -13.935 1.00 79.56 92 MET A C 1
ATOM 769 O O . MET A 1 92 ? 15.114 12.269 -13.043 1.00 79.56 92 MET A O 1
ATOM 773 N N . GLN A 1 93 ? 16.948 13.395 -13.659 1.00 80.50 93 GLN A N 1
ATOM 774 C CA . GLN A 1 93 ? 17.443 13.559 -12.286 1.00 80.50 93 GLN A CA 1
ATOM 775 C C . GLN A 1 93 ? 16.494 14.397 -11.424 1.00 80.50 93 GLN A C 1
ATOM 777 O O . GLN A 1 93 ? 16.272 14.080 -10.250 1.00 80.50 93 GLN A O 1
ATOM 782 N N . LYS A 1 94 ? 15.902 15.448 -12.003 1.00 85.69 94 LYS A N 1
ATOM 783 C CA . LYS A 1 94 ? 14.908 16.275 -11.321 1.00 85.69 94 LYS A CA 1
ATOM 784 C C . LYS A 1 94 ? 13.650 15.471 -11.001 1.00 85.69 94 LYS A C 1
ATOM 786 O O . LYS A 1 94 ? 13.186 15.527 -9.868 1.00 85.69 94 LYS A O 1
ATOM 791 N N . GLN A 1 95 ? 13.148 14.668 -11.940 1.00 88.31 95 GLN A N 1
ATOM 792 C CA . GLN A 1 95 ? 11.986 13.803 -11.707 1.00 88.31 95 GLN A CA 1
ATOM 793 C C . GLN A 1 95 ? 12.252 12.762 -10.611 1.00 88.31 95 GLN A C 1
ATOM 795 O O . GLN A 1 95 ? 11.413 12.571 -9.731 1.00 88.31 95 GLN A O 1
ATOM 800 N N . ILE A 1 96 ? 13.429 12.126 -10.618 1.00 86.75 96 ILE A N 1
ATOM 801 C CA . ILE A 1 96 ? 13.840 11.185 -9.564 1.00 86.75 96 ILE A CA 1
ATOM 802 C C . ILE A 1 96 ? 13.892 11.889 -8.203 1.00 86.75 96 ILE A C 1
ATOM 804 O O . ILE A 1 96 ? 13.367 11.361 -7.223 1.00 86.75 96 ILE A O 1
ATOM 808 N N . SER A 1 97 ? 14.472 13.090 -8.143 1.00 88.50 97 SER A N 1
ATOM 809 C CA . SER A 1 97 ? 14.554 13.875 -6.904 1.00 88.50 97 SER A CA 1
ATOM 810 C C . SER A 1 97 ? 13.168 14.267 -6.387 1.00 88.50 97 SER A C 1
ATOM 812 O O . SER A 1 97 ? 12.868 14.063 -5.215 1.00 88.50 97 SER A O 1
ATOM 814 N N . GLU A 1 98 ? 12.278 14.743 -7.262 1.00 95.00 98 GLU A N 1
ATOM 815 C CA . GLU A 1 98 ? 10.901 15.089 -6.892 1.00 95.00 98 GLU A CA 1
ATOM 816 C C . GLU A 1 98 ? 10.107 13.877 -6.389 1.00 95.00 98 GLU A C 1
ATOM 818 O O . GLU A 1 98 ? 9.314 13.998 -5.451 1.00 95.00 98 GLU A O 1
ATOM 823 N N . LEU A 1 99 ? 10.298 12.705 -7.003 1.00 95.69 99 LEU A N 1
ATOM 824 C CA . LEU A 1 99 ? 9.678 11.460 -6.549 1.00 95.69 99 LEU A CA 1
ATOM 825 C C . LEU A 1 99 ? 10.208 11.035 -5.182 1.00 95.69 99 LEU A C 1
ATOM 827 O O . LEU A 1 99 ? 9.415 10.660 -4.320 1.00 95.69 99 LEU A O 1
ATOM 831 N N . HIS A 1 100 ? 11.520 11.127 -4.971 1.00 95.06 100 HIS A N 1
ATOM 832 C CA . HIS A 1 100 ? 12.141 10.828 -3.687 1.00 95.06 100 HIS A CA 1
ATOM 833 C C . HIS A 1 100 ? 11.609 11.752 -2.578 1.00 95.06 100 HIS A C 1
ATOM 835 O O . HIS A 1 100 ? 11.204 11.273 -1.519 1.00 95.06 100 HIS A O 1
ATOM 841 N N . ASP A 1 101 ? 11.511 13.057 -2.842 1.00 96.44 101 ASP A N 1
ATOM 842 C CA . ASP A 1 101 ? 10.973 14.034 -1.890 1.00 96.44 101 ASP A CA 1
ATOM 843 C C . ASP A 1 101 ? 9.497 13.776 -1.565 1.00 96.44 101 ASP A C 1
ATOM 845 O O . ASP A 1 101 ? 9.084 13.841 -0.404 1.00 96.44 101 ASP A O 1
ATOM 849 N N . LYS A 1 102 ? 8.683 13.457 -2.581 1.00 97.00 102 LYS A N 1
ATOM 850 C CA . LYS A 1 102 ? 7.272 13.092 -2.384 1.00 97.00 102 LYS A CA 1
ATOM 851 C C . LYS A 1 102 ? 7.136 11.818 -1.558 1.00 97.00 102 LYS A C 1
ATOM 853 O O . LYS A 1 102 ? 6.328 11.793 -0.633 1.00 97.00 102 LYS A O 1
ATOM 858 N N . ALA A 1 103 ? 7.928 10.789 -1.859 1.00 95.94 103 ALA A N 1
ATOM 859 C CA . ALA A 1 103 ? 7.936 9.552 -1.089 1.00 95.94 103 ALA A CA 1
ATOM 860 C C . ALA A 1 103 ? 8.312 9.826 0.374 1.00 95.94 103 ALA A C 1
ATOM 862 O O . ALA A 1 103 ? 7.596 9.392 1.274 1.00 95.94 103 ALA A O 1
ATOM 863 N N . GLY A 1 104 ? 9.365 10.615 0.614 1.00 96.38 104 GLY A N 1
ATOM 864 C CA . GLY A 1 104 ? 9.794 11.013 1.956 1.00 96.38 104 GLY A CA 1
ATOM 865 C C . GLY A 1 104 ? 8.692 11.705 2.763 1.00 96.38 104 GLY A C 1
ATOM 866 O O . GLY A 1 104 ? 8.448 11.329 3.908 1.00 96.38 104 GLY A O 1
ATOM 867 N N . LYS A 1 105 ? 7.970 12.656 2.152 1.00 96.88 105 LYS A N 1
ATOM 868 C CA . LYS A 1 105 ? 6.838 13.343 2.801 1.00 96.88 105 LYS A CA 1
ATOM 869 C C . LYS A 1 105 ? 5.710 12.384 3.172 1.00 96.88 105 LYS A C 1
ATOM 871 O O . LYS A 1 105 ? 5.271 12.385 4.316 1.00 96.88 105 LYS A O 1
ATOM 876 N N . VAL A 1 106 ? 5.292 11.525 2.240 1.00 97.19 106 VAL A N 1
ATOM 877 C CA . VAL A 1 106 ? 4.223 10.543 2.489 1.00 97.19 106 VAL A CA 1
ATOM 878 C C . VAL A 1 106 ? 4.606 9.581 3.614 1.00 97.19 106 VAL A C 1
ATOM 880 O O . VAL A 1 106 ? 3.770 9.273 4.464 1.00 97.19 106 VAL A O 1
ATOM 883 N N . PHE A 1 107 ? 5.861 9.126 3.657 1.00 94.94 107 PHE A N 1
ATOM 884 C CA . PHE A 1 107 ? 6.346 8.281 4.749 1.00 94.94 107 PHE A CA 1
ATOM 885 C C . PHE A 1 107 ? 6.266 8.989 6.101 1.00 94.94 107 PHE A C 1
ATOM 887 O O . PHE A 1 107 ? 5.770 8.400 7.061 1.00 94.94 107 PHE A O 1
ATOM 894 N N . GLN A 1 108 ? 6.711 10.245 6.174 1.00 96.00 108 GLN A N 1
ATOM 895 C CA . GLN A 1 108 ? 6.676 11.014 7.414 1.00 96.00 108 GLN A CA 1
ATOM 896 C C . GLN A 1 108 ? 5.238 11.261 7.895 1.00 96.00 108 GLN A C 1
ATOM 898 O O . GLN A 1 108 ? 4.925 10.976 9.048 1.00 96.00 108 GLN A O 1
ATOM 903 N N . GLU A 1 109 ? 4.346 11.708 7.008 1.00 97.12 109 GLU A N 1
ATOM 904 C CA . GLU A 1 109 ? 2.929 11.939 7.328 1.00 97.12 109 GLU A CA 1
ATOM 905 C C . GLU A 1 109 ? 2.233 10.649 7.792 1.00 97.12 109 GLU A C 1
ATOM 907 O O . GLU A 1 109 ? 1.452 10.656 8.744 1.00 97.12 109 GLU A O 1
ATOM 912 N N . THR A 1 110 ? 2.546 9.517 7.155 1.00 96.56 110 THR A N 1
ATOM 913 C CA . THR A 1 110 ? 2.000 8.206 7.537 1.00 96.56 110 THR A CA 1
ATOM 914 C C . THR A 1 110 ? 2.468 7.788 8.930 1.00 96.56 110 THR A C 1
ATOM 916 O O . THR A 1 110 ? 1.682 7.252 9.713 1.00 96.56 110 THR A O 1
ATOM 919 N N . GLU A 1 111 ? 3.735 8.037 9.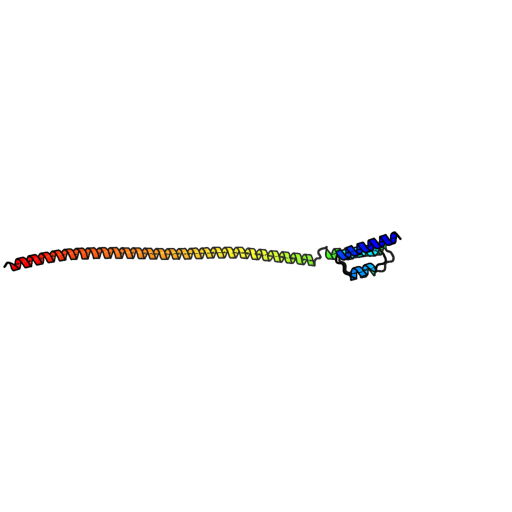258 1.00 96.38 111 GLU A N 1
ATOM 920 C CA . GLU A 1 111 ? 4.291 7.712 10.569 1.00 96.38 111 GLU A CA 1
ATOM 921 C C . GLU A 1 111 ? 3.683 8.584 11.677 1.00 96.38 111 GLU A C 1
ATOM 923 O O . GLU A 1 111 ? 3.280 8.064 12.720 1.00 96.38 111 GLU A O 1
ATOM 928 N N . GLU A 1 112 ? 3.524 9.886 11.430 1.00 97.19 112 GLU A N 1
ATOM 929 C CA . GLU A 1 112 ? 2.840 10.804 12.348 1.00 97.19 112 GLU A CA 1
ATOM 930 C C . GLU A 1 112 ? 1.385 10.368 12.590 1.00 97.19 112 GLU A C 1
ATOM 932 O O . GLU A 1 112 ? 0.961 10.228 13.742 1.00 97.19 112 GLU A O 1
ATOM 937 N N . LEU A 1 113 ? 0.641 10.041 11.525 1.00 98.06 113 LEU A N 1
ATOM 938 C CA . LEU A 1 113 ? -0.728 9.526 11.626 1.00 98.06 113 LEU A CA 1
ATOM 939 C C . LEU A 1 113 ? -0.807 8.226 12.432 1.00 98.06 113 LEU A C 1
ATOM 941 O O . LEU A 1 113 ? -1.709 8.069 13.259 1.00 98.06 113 LEU A O 1
ATOM 945 N N . ARG A 1 114 ? 0.134 7.297 12.228 1.00 97.88 114 ARG A N 1
ATOM 946 C CA . ARG A 1 114 ? 0.204 6.028 12.968 1.00 97.88 114 ARG A CA 1
ATOM 947 C C . ARG A 1 114 ? 0.395 6.265 14.465 1.00 97.88 114 ARG A C 1
ATOM 949 O O . ARG A 1 114 ? -0.262 5.610 15.277 1.00 97.88 114 ARG A O 1
ATOM 956 N N . ILE A 1 115 ? 1.274 7.198 14.834 1.00 97.88 115 ILE A N 1
ATOM 957 C CA . ILE A 1 115 ? 1.526 7.568 16.232 1.00 97.88 115 ILE A CA 1
ATOM 958 C C . ILE A 1 115 ? 0.266 8.175 16.855 1.00 97.88 115 ILE A C 1
ATOM 960 O O . ILE A 1 115 ? -0.167 7.719 17.916 1.00 97.88 115 ILE A O 1
ATOM 964 N N . THR A 1 116 ? -0.352 9.156 16.191 1.00 97.75 116 THR A N 1
ATOM 965 C CA . THR A 1 116 ? -1.573 9.804 16.689 1.00 97.75 116 THR A CA 1
ATOM 966 C C . THR A 1 116 ? -2.713 8.802 16.848 1.00 97.75 116 THR A C 1
ATOM 968 O O . THR A 1 116 ? -3.349 8.767 17.900 1.00 97.75 116 THR A O 1
ATOM 971 N N . LEU A 1 117 ? -2.935 7.938 15.854 1.00 98.00 117 LEU A N 1
ATOM 972 C CA . LEU A 1 117 ? -3.991 6.929 15.897 1.00 98.00 117 LEU A CA 1
ATOM 973 C C . LEU A 1 117 ? -3.811 5.967 17.076 1.00 98.00 117 LEU A C 1
ATOM 975 O O . LEU A 1 117 ? -4.766 5.709 17.809 1.00 98.00 117 LEU A O 1
ATOM 979 N N . ASN A 1 118 ? -2.591 5.472 17.299 1.00 97.94 118 ASN A N 1
ATOM 980 C CA . ASN A 1 118 ? -2.300 4.591 18.429 1.00 97.94 118 ASN A CA 1
ATOM 981 C C . ASN A 1 118 ? -2.537 5.284 19.776 1.00 97.94 118 ASN A C 1
ATOM 983 O O . ASN A 1 118 ? -3.123 4.681 20.676 1.00 97.94 118 ASN A O 1
ATOM 987 N N . ALA A 1 119 ? -2.136 6.551 19.908 1.00 98.00 119 ALA A N 1
ATOM 988 C CA . ALA A 1 119 ? -2.381 7.325 21.121 1.00 98.00 119 ALA A CA 1
ATOM 989 C C . ALA A 1 119 ? -3.887 7.508 21.384 1.00 98.00 119 ALA A C 1
ATOM 991 O O . ALA A 1 119 ? -4.352 7.270 22.499 1.00 98.00 119 ALA A O 1
ATOM 992 N N . THR A 1 120 ? -4.669 7.859 20.357 1.00 97.88 120 THR A N 1
ATOM 993 C CA . THR A 1 120 ? -6.127 8.022 20.476 1.00 97.88 120 THR A CA 1
ATOM 994 C C . THR A 1 120 ? -6.836 6.705 20.794 1.00 97.88 120 THR A C 1
ATOM 996 O O . THR A 1 120 ? -7.757 6.688 21.615 1.00 97.88 120 THR A O 1
ATOM 999 N N . LEU A 1 121 ? -6.412 5.591 20.190 1.00 98.25 121 LEU A N 1
ATOM 1000 C CA . LEU A 1 121 ? -6.960 4.266 20.490 1.00 98.25 121 LEU A CA 1
ATOM 1001 C C . LEU A 1 121 ? -6.696 3.869 21.943 1.00 98.25 121 LEU A C 1
ATOM 1003 O O . LEU A 1 121 ? -7.623 3.439 22.629 1.00 98.25 121 LEU A O 1
ATOM 1007 N N . GLN A 1 122 ? -5.470 4.070 22.431 1.00 98.12 122 GLN A N 1
ATOM 1008 C CA . GLN A 1 122 ? -5.122 3.777 23.819 1.00 98.12 122 GLN A CA 1
ATOM 1009 C C . GLN A 1 122 ? -5.943 4.629 24.793 1.00 98.12 122 GLN A C 1
ATOM 1011 O O . GLN A 1 122 ? -6.546 4.096 25.722 1.00 98.12 122 GLN A O 1
ATOM 1016 N N . GLN A 1 123 ? -6.054 5.932 24.529 1.00 98.19 123 GLN A N 1
ATOM 1017 C CA . GLN A 1 123 ? -6.869 6.831 25.343 1.00 98.19 123 GLN A CA 1
ATOM 1018 C C . GLN A 1 123 ? -8.347 6.408 25.363 1.00 98.19 123 GLN A C 1
ATOM 1020 O O . GLN A 1 123 ? -8.992 6.432 26.410 1.00 98.19 123 GLN A O 1
ATOM 1025 N N . THR A 1 124 ? -8.892 5.992 24.217 1.00 97.94 124 THR A N 1
ATOM 1026 C CA . THR A 1 124 ? -10.285 5.531 24.115 1.00 97.94 124 THR A CA 1
ATOM 1027 C C . THR A 1 124 ? -10.506 4.238 24.901 1.00 97.94 124 THR A C 1
ATOM 1029 O O . THR A 1 124 ? -11.516 4.113 25.596 1.00 97.94 124 THR A O 1
ATOM 1032 N N . LEU A 1 125 ? -9.559 3.296 24.836 1.00 98.12 125 LEU A N 1
ATOM 1033 C CA . LEU A 1 125 ? -9.598 2.063 25.625 1.00 98.12 125 LEU A CA 1
ATOM 1034 C C . LEU A 1 125 ? -9.597 2.356 27.128 1.00 98.12 125 LEU A C 1
ATOM 1036 O O . LEU A 1 125 ? -10.385 1.762 27.865 1.00 98.12 125 LEU A O 1
ATOM 1040 N N . ASP A 1 126 ? -8.767 3.297 27.578 1.00 98.12 126 ASP A N 1
ATOM 1041 C CA . ASP A 1 126 ? -8.695 3.675 28.990 1.00 98.12 126 ASP A CA 1
ATOM 1042 C C . ASP A 1 126 ? -10.005 4.320 29.470 1.00 98.12 126 ASP A C 1
ATOM 1044 O O . ASP A 1 126 ? -10.523 3.958 30.529 1.00 98.12 126 ASP A O 1
ATOM 1048 N N . ILE A 1 127 ? -10.606 5.202 28.661 1.00 98.12 127 ILE A N 1
ATOM 1049 C CA . ILE A 1 127 ? -11.918 5.800 28.958 1.00 98.12 127 ILE A CA 1
ATOM 1050 C C . ILE A 1 127 ? -12.997 4.715 29.076 1.00 98.12 127 ILE A C 1
ATOM 1052 O O . ILE A 1 127 ? -13.762 4.709 30.042 1.00 98.12 127 ILE A O 1
ATOM 1056 N N . GLN A 1 128 ? -13.053 3.773 28.129 1.00 97.56 128 GLN A N 1
ATOM 1057 C CA . GLN A 1 128 ? -14.034 2.683 28.162 1.00 97.56 128 GLN A CA 1
ATOM 1058 C C . GLN A 1 128 ? -13.846 1.776 29.382 1.00 97.56 128 GLN A C 1
ATOM 1060 O O . GLN A 1 128 ? -14.823 1.383 30.021 1.00 97.56 128 GLN A O 1
ATOM 1065 N N . LYS A 1 129 ? -12.596 1.468 29.738 1.00 98.06 129 LYS A N 1
ATOM 1066 C CA . LYS A 1 129 ? -12.271 0.658 30.914 1.00 98.06 129 LYS A CA 1
ATOM 1067 C C . LYS A 1 129 ? -12.714 1.338 32.210 1.00 98.06 129 LYS A C 1
ATOM 1069 O O . LYS A 1 129 ? -13.286 0.671 33.075 1.00 98.06 129 LYS A O 1
ATOM 1074 N N . ASN A 1 130 ? -12.491 2.644 32.332 1.00 97.88 130 ASN A N 1
ATOM 1075 C CA . ASN A 1 130 ? -12.910 3.410 33.504 1.00 97.88 130 ASN A CA 1
ATOM 1076 C C . ASN A 1 130 ? -14.437 3.459 33.616 1.00 97.88 130 ASN A C 1
ATOM 1078 O O . ASN A 1 130 ? -14.970 3.095 34.660 1.00 97.88 130 ASN A O 1
ATOM 1082 N N . ALA A 1 131 ? -15.144 3.768 32.525 1.00 97.94 131 ALA A N 1
ATOM 1083 C CA . ALA A 1 131 ? -16.608 3.795 32.510 1.00 97.94 131 ALA A CA 1
ATOM 1084 C C . ALA A 1 131 ? -17.229 2.440 32.903 1.00 97.94 131 ALA A C 1
ATOM 1086 O O . ALA A 1 131 ? -18.179 2.386 33.684 1.00 97.94 131 ALA A O 1
ATOM 1087 N N . LEU A 1 132 ? -16.669 1.326 32.412 1.00 97.75 132 LEU A N 1
ATOM 1088 C CA . LEU A 1 132 ? -17.105 -0.020 32.800 1.00 97.75 132 LEU A CA 1
ATOM 1089 C C . LEU A 1 132 ? -16.837 -0.321 34.279 1.00 97.75 132 LEU A C 1
ATOM 1091 O O . LEU A 1 132 ? -17.641 -0.992 34.930 1.00 97.75 132 LEU A O 1
ATOM 1095 N N . THR A 1 133 ? -15.715 0.160 34.812 1.00 97.38 133 THR A N 1
ATOM 1096 C CA . THR A 1 133 ? -15.354 -0.025 36.223 1.00 97.38 133 THR A CA 1
ATOM 1097 C C . THR A 1 133 ? -16.312 0.748 37.126 1.00 97.38 133 THR A C 1
ATOM 1099 O O . THR A 1 133 ? -16.897 0.154 38.028 1.00 97.38 133 THR A O 1
ATOM 1102 N N . GLU A 1 134 ? -16.574 2.019 36.819 1.00 97.12 134 GLU A N 1
ATOM 1103 C CA . GLU A 1 134 ? -17.541 2.856 37.541 1.00 97.12 134 GLU A CA 1
ATOM 1104 C C . GLU A 1 134 ? -18.954 2.258 37.500 1.00 97.12 134 GLU A C 1
ATOM 1106 O O . GLU A 1 134 ? -19.648 2.193 38.518 1.00 97.12 134 GLU A O 1
ATOM 1111 N N . GLN A 1 135 ? -19.381 1.755 36.336 1.00 97.19 135 GLN A N 1
ATOM 1112 C CA . GLN A 1 135 ? -20.676 1.093 36.198 1.00 97.19 135 GLN A CA 1
ATOM 1113 C C . GLN A 1 135 ? -20.758 -0.168 37.072 1.00 97.19 135 GLN A C 1
ATOM 1115 O O . GLN A 1 135 ? -21.763 -0.393 37.753 1.00 97.19 135 GLN A O 1
ATOM 1120 N N . ARG A 1 136 ? -19.700 -0.986 37.082 1.00 97.44 136 ARG A N 1
ATOM 1121 C CA . ARG A 1 136 ? -19.623 -2.188 37.919 1.00 97.44 136 ARG A CA 1
ATOM 1122 C C . ARG A 1 136 ? -19.692 -1.839 39.405 1.00 97.44 136 ARG A C 1
ATOM 1124 O O . ARG A 1 136 ? -20.461 -2.472 40.126 1.00 97.44 136 ARG A O 1
ATOM 1131 N N . GLU A 1 137 ? -18.931 -0.845 39.852 1.00 97.38 137 GLU A N 1
ATOM 1132 C CA . GLU A 1 137 ? -18.935 -0.383 41.244 1.00 97.38 137 GLU A CA 1
ATOM 1133 C C . GLU A 1 137 ? -20.312 0.150 41.656 1.00 97.38 137 GLU A C 1
ATOM 1135 O O . GLU A 1 137 ? -20.821 -0.197 42.721 1.00 97.38 137 GLU A O 1
ATOM 1140 N N . SER A 1 138 ? -20.969 0.917 40.783 1.00 97.88 138 SER A N 1
ATOM 1141 C CA . SER A 1 138 ? -22.329 1.414 41.010 1.00 97.88 138 SER A CA 1
ATOM 1142 C C . SER A 1 138 ? -23.334 0.276 41.221 1.00 97.88 138 SER A C 1
ATOM 1144 O O . SER A 1 138 ? -24.086 0.277 42.203 1.00 97.88 138 SER A O 1
ATOM 1146 N N . TYR A 1 139 ? -23.322 -0.739 40.349 1.00 97.25 139 TYR A N 1
ATOM 1147 C CA . TYR A 1 139 ? -24.195 -1.903 40.508 1.00 97.25 139 TYR A CA 1
ATOM 1148 C C . TYR A 1 139 ? -23.883 -2.694 41.773 1.00 97.25 139 TYR A C 1
ATOM 1150 O O . TYR A 1 139 ? -24.808 -3.128 42.459 1.00 97.25 139 TYR A O 1
ATOM 1158 N N . GLN A 1 140 ? -22.605 -2.854 42.105 1.00 97.44 140 GLN A N 1
ATOM 1159 C CA . GLN A 1 140 ? -22.181 -3.566 43.303 1.00 97.44 140 GLN A CA 1
ATOM 1160 C C . GLN A 1 140 ? -22.654 -2.853 44.580 1.00 97.44 140 GLN A C 1
ATOM 1162 O O . GLN A 1 140 ? -23.201 -3.500 45.471 1.00 97.44 140 GLN A O 1
ATOM 1167 N N . ASN A 1 141 ? -22.558 -1.522 44.628 1.00 97.19 141 ASN A N 1
ATOM 1168 C CA . ASN A 1 141 ? -23.086 -0.715 45.730 1.00 97.19 141 ASN A CA 1
ATOM 1169 C C . ASN A 1 141 ? -24.615 -0.823 45.843 1.00 97.19 141 ASN A C 1
ATOM 1171 O O . ASN A 1 141 ? -25.153 -0.954 46.942 1.00 97.19 141 ASN A O 1
ATOM 1175 N N . SER A 1 142 ? -25.330 -0.801 44.712 1.00 97.19 142 SER A N 1
ATOM 1176 C CA . SER A 1 142 ? -26.789 -0.960 44.703 1.00 97.19 142 SER A CA 1
ATOM 1177 C C . SER A 1 142 ? -27.227 -2.349 45.173 1.00 97.19 142 SER A C 1
ATOM 1179 O O . SER A 1 142 ? -28.212 -2.460 45.904 1.00 97.19 142 SER A O 1
ATOM 1181 N N . LEU A 1 143 ? -26.500 -3.399 44.781 1.00 97.44 143 LEU A N 1
ATOM 1182 C CA . LEU A 1 143 ? -26.742 -4.765 45.245 1.00 97.44 143 LEU A CA 1
ATOM 1183 C C . LEU A 1 143 ? -26.537 -4.875 46.755 1.00 97.44 143 LEU A C 1
ATOM 1185 O O . LEU A 1 143 ? -27.456 -5.314 47.437 1.00 97.44 143 LEU A O 1
ATOM 1189 N N . ALA A 1 144 ? -25.412 -4.381 47.277 1.00 97.44 144 ALA A N 1
ATOM 1190 C CA . ALA A 1 144 ? -25.132 -4.394 48.713 1.00 97.44 144 ALA A CA 1
ATOM 1191 C C . ALA A 1 144 ? -26.214 -3.653 49.523 1.00 97.44 144 ALA A C 1
ATOM 1193 O O . ALA A 1 144 ? -26.691 -4.150 50.541 1.00 97.44 144 ALA A O 1
ATOM 1194 N N . ALA A 1 145 ? -26.677 -2.493 49.039 1.00 97.38 145 ALA A N 1
ATOM 1195 C CA . ALA A 1 145 ? -27.765 -1.756 49.684 1.00 97.38 145 ALA A CA 1
ATOM 1196 C C . ALA A 1 145 ? -29.089 -2.544 49.693 1.00 97.38 145 ALA A C 1
ATOM 1198 O O . ALA A 1 145 ? -29.840 -2.496 50.668 1.00 97.38 145 ALA A O 1
ATOM 1199 N N . LYS A 1 146 ? -29.392 -3.279 48.615 1.00 97.06 146 LYS A N 1
ATOM 1200 C CA . LYS A 1 146 ? -30.578 -4.144 48.554 1.00 97.06 146 LYS A CA 1
ATOM 1201 C C . LYS A 1 146 ? -30.451 -5.366 49.462 1.00 97.06 146 LYS A C 1
ATOM 1203 O O . LYS A 1 146 ? -31.451 -5.751 50.058 1.00 97.06 146 LYS A O 1
ATOM 1208 N N . GLU A 1 147 ? -29.265 -5.955 49.575 1.00 97.75 147 GLU A N 1
ATOM 1209 C CA . GLU A 1 147 ? -28.997 -7.075 50.485 1.00 97.75 147 GLU A CA 1
ATOM 1210 C C . GLU A 1 147 ? -29.228 -6.675 51.947 1.00 97.75 147 GLU A C 1
ATOM 1212 O O . GLU A 1 147 ? -29.923 -7.395 52.663 1.00 97.75 147 GLU A O 1
ATOM 1217 N N . GLU A 1 148 ? -28.751 -5.499 52.372 1.00 97.19 148 GLU A N 1
ATOM 1218 C CA . GLU A 1 148 ? -28.989 -5.025 53.743 1.00 97.19 148 GLU A CA 1
ATOM 1219 C C . GLU A 1 148 ? -30.479 -4.745 53.992 1.00 97.19 148 GLU A C 1
ATOM 1221 O O . GLU A 1 148 ? -31.022 -5.152 55.016 1.00 97.19 148 GLU A O 1
ATOM 1226 N N . LEU A 1 149 ? -31.187 -4.151 53.022 1.00 98.00 149 LEU A N 1
ATOM 1227 C CA . LEU A 1 149 ? -32.638 -3.958 53.124 1.00 98.00 149 LEU A CA 1
ATOM 1228 C C . LEU A 1 149 ? -33.401 -5.281 53.245 1.00 98.00 149 LEU A C 1
ATOM 1230 O O . LEU A 1 149 ? -34.371 -5.356 53.997 1.00 98.00 149 LEU A O 1
ATOM 1234 N N . ILE A 1 150 ? -33.007 -6.318 52.501 1.00 97.75 150 ILE A N 1
ATOM 1235 C CA . ILE A 1 150 ? -33.624 -7.648 52.611 1.00 97.75 150 ILE A CA 1
ATOM 1236 C C . ILE A 1 150 ? -33.398 -8.203 54.017 1.00 97.75 150 ILE A C 1
ATOM 1238 O O . ILE A 1 150 ? -34.353 -8.634 54.659 1.00 97.75 150 ILE A O 1
ATOM 1242 N N . LYS A 1 151 ? -32.171 -8.106 54.529 1.00 97.62 151 LYS A N 1
ATOM 1243 C CA . LYS A 1 151 ? -31.820 -8.566 55.871 1.00 97.62 151 LYS A CA 1
ATOM 1244 C C . LYS A 1 151 ? -32.619 -7.849 56.966 1.00 97.62 151 LYS A C 1
ATOM 1246 O O . LYS A 1 151 ? -33.196 -8.516 57.819 1.00 97.62 151 LYS A O 1
ATOM 1251 N N . GLU A 1 152 ? -32.751 -6.522 56.904 1.00 97.75 152 GLU A N 1
ATOM 1252 C CA . GLU A 1 152 ? -33.599 -5.756 57.834 1.00 97.75 152 GLU A CA 1
ATOM 1253 C C . GLU A 1 152 ? -35.066 -6.220 57.793 1.00 97.75 152 GLU A C 1
ATOM 1255 O O . GLU A 1 152 ? -35.749 -6.311 58.820 1.00 97.75 152 GLU A O 1
ATOM 1260 N N . ARG A 1 153 ? -35.583 -6.516 56.592 1.00 97.31 153 ARG A N 1
ATOM 1261 C CA . ARG A 1 153 ? -36.958 -7.003 56.412 1.00 97.31 153 ARG A CA 1
ATOM 1262 C C . ARG A 1 153 ? -37.129 -8.406 56.975 1.00 97.31 153 ARG A C 1
ATOM 1264 O O . ARG A 1 153 ? -38.130 -8.643 57.649 1.00 97.31 153 ARG A O 1
ATOM 1271 N N . ASP A 1 154 ? -36.164 -9.290 56.759 1.00 98.06 154 ASP A N 1
ATOM 1272 C CA . ASP A 1 154 ? -36.161 -10.646 57.305 1.00 98.06 154 ASP A CA 1
ATOM 1273 C C . ASP A 1 154 ? -36.106 -10.629 58.837 1.00 98.06 154 ASP A C 1
ATOM 1275 O O . ASP A 1 154 ? -36.900 -11.311 59.490 1.00 98.06 154 ASP A O 1
ATOM 1279 N N . GLU A 1 155 ? -35.258 -9.784 59.430 1.00 97.62 155 GLU A N 1
ATOM 1280 C CA . GLU A 1 155 ? -35.206 -9.575 60.882 1.00 97.62 155 GLU A CA 1
ATOM 1281 C C . GLU A 1 155 ? -36.557 -9.089 61.428 1.00 97.62 155 GLU A C 1
ATOM 1283 O O . GLU A 1 155 ? -37.059 -9.601 62.438 1.00 97.62 155 GLU A O 1
ATOM 1288 N N . LYS A 1 156 ? -37.208 -8.144 60.733 1.00 97.94 156 LYS A N 1
ATOM 1289 C CA . LYS A 1 156 ? -38.531 -7.654 61.138 1.00 97.94 156 LYS A CA 1
ATOM 1290 C C . LYS A 1 156 ? -39.611 -8.728 61.018 1.00 97.94 156 LYS A C 1
ATOM 1292 O O . LYS A 1 156 ? -40.458 -8.827 61.909 1.00 97.94 156 LYS A O 1
ATOM 1297 N N . ILE A 1 157 ? -39.589 -9.526 59.951 1.00 98.06 157 ILE A N 1
ATOM 1298 C CA . ILE A 1 157 ? -40.503 -10.660 59.769 1.00 98.06 157 ILE A CA 1
ATOM 1299 C C . ILE A 1 157 ? -40.326 -11.647 60.922 1.00 98.06 157 ILE A C 1
ATOM 1301 O O . ILE A 1 157 ? -41.317 -12.015 61.548 1.00 98.06 157 ILE A O 1
ATOM 1305 N N . GLN A 1 158 ? -39.090 -12.012 61.265 1.00 97.06 158 GLN A N 1
ATOM 1306 C CA . GLN A 1 158 ? -38.824 -12.934 62.370 1.00 97.06 158 GLN A CA 1
ATOM 1307 C C . GLN A 1 158 ? -39.314 -12.397 63.717 1.00 97.06 158 GLN A C 1
ATOM 1309 O O . GLN A 1 158 ? -39.926 -13.129 64.496 1.00 97.06 158 GLN A O 1
ATOM 1314 N N . SER A 1 159 ? -39.121 -11.103 63.984 1.00 97.69 159 SER A N 1
ATOM 1315 C CA . SER A 1 159 ? -39.673 -10.456 65.178 1.00 97.69 159 SER A CA 1
ATOM 1316 C C . SER A 1 159 ? -41.201 -10.571 65.247 1.00 97.69 159 SER A C 1
ATOM 1318 O O . SER A 1 159 ? -41.728 -10.941 66.296 1.00 97.69 159 SER A O 1
ATOM 1320 N N . LEU A 1 160 ? -41.907 -10.304 64.144 1.00 97.88 160 LEU A N 1
ATOM 1321 C CA . LEU A 1 160 ? -43.370 -10.396 64.088 1.00 97.88 160 LEU A CA 1
ATOM 1322 C C . LEU A 1 160 ? -43.868 -11.840 64.218 1.00 97.88 160 LEU A C 1
ATOM 1324 O O . LEU A 1 160 ? -44.859 -12.089 64.902 1.00 97.88 160 LEU A O 1
ATOM 1328 N N . VAL A 1 161 ? -43.177 -12.800 63.596 1.00 97.94 161 VAL A N 1
ATOM 1329 C CA . VAL A 1 161 ? -43.487 -14.232 63.729 1.00 97.94 161 VAL A CA 1
ATOM 1330 C C . VAL A 1 161 ? -43.395 -14.659 65.195 1.00 97.94 161 VAL A C 1
ATOM 1332 O O . VAL A 1 161 ? -44.331 -15.269 65.711 1.00 97.94 161 VAL A O 1
ATOM 1335 N N . ASN A 1 162 ? -42.327 -14.265 65.895 1.00 96.81 162 ASN A N 1
ATOM 1336 C CA . ASN A 1 162 ? -42.157 -14.557 67.320 1.00 96.81 162 ASN A CA 1
ATOM 1337 C C . ASN A 1 162 ? -43.268 -13.939 68.186 1.00 96.81 162 ASN A C 1
ATOM 1339 O O . ASN A 1 162 ? -43.766 -14.590 69.105 1.00 96.81 162 ASN A O 1
ATOM 1343 N N . GLU A 1 163 ? -43.680 -12.706 67.892 1.00 97.44 163 GLU A N 1
ATOM 1344 C CA . GLU A 1 163 ? -44.767 -12.025 68.605 1.00 97.44 163 GLU A CA 1
ATOM 1345 C C . GLU A 1 163 ? -46.117 -12.735 68.401 1.00 97.44 163 GLU A C 1
ATOM 1347 O O . GLU A 1 163 ? -46.846 -12.990 69.362 1.00 97.44 163 GLU A O 1
ATOM 1352 N N . ILE A 1 164 ? -46.429 -13.144 67.165 1.00 97.00 164 ILE A N 1
ATOM 1353 C CA . ILE A 1 164 ? -47.630 -13.935 66.853 1.00 97.00 164 ILE A CA 1
ATOM 1354 C C . ILE A 1 164 ? -47.610 -15.273 67.607 1.00 97.00 164 ILE A C 1
ATOM 1356 O O . ILE A 1 164 ? -48.627 -15.675 68.178 1.00 97.00 164 ILE A O 1
ATOM 1360 N N . GLU A 1 165 ? -46.463 -15.954 67.643 1.00 96.62 165 GLU A N 1
ATOM 1361 C CA . GLU A 1 165 ? -46.280 -17.218 68.365 1.00 96.62 165 GLU A CA 1
ATOM 1362 C C . GLU A 1 165 ? -46.552 -17.049 69.872 1.00 96.62 165 GLU A C 1
ATOM 1364 O O . GLU A 1 165 ? -47.242 -17.870 70.487 1.00 96.62 165 GLU A O 1
ATOM 1369 N N . GLN A 1 166 ? -46.055 -15.963 70.474 1.00 96.31 166 GLN A N 1
ATOM 1370 C CA . GLN A 1 166 ? -46.299 -15.629 71.881 1.00 96.31 166 GLN A CA 1
ATOM 1371 C C . GLN A 1 166 ? -47.771 -15.308 72.147 1.00 96.31 166 GLN A C 1
ATOM 1373 O O . GLN A 1 166 ? -48.374 -15.912 73.037 1.00 96.31 166 GLN A O 1
ATOM 1378 N N . ASN A 1 167 ? -48.377 -14.435 71.340 1.00 96.44 167 ASN A N 1
ATOM 1379 C CA . ASN A 1 167 ? -49.789 -14.069 71.461 1.00 96.44 167 ASN A CA 1
ATOM 1380 C C . ASN A 1 167 ? -50.701 -15.298 71.350 1.00 96.44 167 ASN A C 1
ATOM 1382 O O . ASN A 1 167 ? -51.640 -15.461 72.130 1.00 96.44 167 ASN A O 1
ATOM 1386 N N . LYS A 1 168 ? -50.381 -16.229 70.442 1.00 97.00 168 LYS A N 1
ATOM 1387 C CA . LYS A 1 168 ? -51.097 -17.502 70.304 1.00 97.00 168 LYS A CA 1
ATOM 1388 C C . LYS A 1 168 ? -51.010 -18.353 71.576 1.00 97.00 168 LYS A C 1
ATOM 1390 O O . LYS A 1 168 ? -52.018 -18.936 71.974 1.00 97.00 168 LYS A O 1
ATOM 1395 N N . LYS A 1 169 ? -49.844 -18.429 72.233 1.00 95.75 169 LYS A N 1
ATOM 1396 C CA . LYS A 1 169 ? -49.675 -19.153 73.512 1.00 95.75 169 LYS A CA 1
ATOM 1397 C C . LYS A 1 169 ? -50.462 -18.507 74.653 1.00 95.75 169 LYS A C 1
ATOM 1399 O O . LYS A 1 169 ? -51.109 -19.227 75.418 1.00 95.75 169 LYS A O 1
ATOM 1404 N N . ILE A 1 170 ? -50.433 -17.177 74.749 1.00 95.94 170 ILE A N 1
ATOM 1405 C CA . ILE A 1 170 ? -51.197 -16.418 75.751 1.00 95.94 170 ILE A CA 1
ATOM 1406 C C . ILE A 1 170 ? -52.688 -16.704 75.576 1.00 95.94 170 ILE A C 1
ATOM 1408 O O . ILE A 1 170 ? -53.327 -17.187 76.509 1.00 95.94 170 ILE A O 1
ATOM 1412 N N . TRP A 1 171 ? -53.210 -16.550 74.358 1.00 96.19 171 TRP A N 1
ATOM 1413 C CA . TRP A 1 171 ? -54.620 -16.799 74.060 1.00 96.19 171 TRP A CA 1
ATOM 1414 C C . TRP A 1 171 ? -55.060 -18.234 74.384 1.00 96.19 171 TRP A C 1
ATOM 1416 O O . TRP A 1 171 ? -56.130 -18.445 74.951 1.00 96.19 171 TRP A O 1
ATOM 1426 N N . GLN A 1 172 ? -54.239 -19.244 74.069 1.00 94.19 172 GLN A N 1
ATOM 1427 C CA . GLN A 1 172 ? -54.534 -20.638 74.436 1.00 94.19 172 GLN A CA 1
ATOM 1428 C C . GLN A 1 172 ? -54.620 -20.828 75.956 1.00 94.19 172 GLN A C 1
ATOM 1430 O O . GLN A 1 172 ? -55.475 -21.570 76.444 1.00 94.19 172 GLN A O 1
ATOM 1435 N N . THR A 1 173 ? -53.752 -20.145 76.702 1.00 94.44 173 THR A N 1
ATOM 1436 C CA . THR A 1 173 ? -53.737 -20.189 78.168 1.00 94.44 173 THR A CA 1
ATOM 1437 C C . THR A 1 173 ? -54.983 -19.515 78.738 1.00 94.44 173 THR A C 1
ATOM 1439 O O . THR A 1 173 ? -55.702 -20.132 79.518 1.00 94.44 173 THR A O 1
ATOM 1442 N N . GLU A 1 174 ? -55.296 -18.299 78.290 1.00 94.31 174 GLU A N 1
ATOM 1443 C CA . GLU A 1 174 ? -56.497 -17.557 78.693 1.00 94.31 174 GLU A CA 1
ATOM 1444 C C . GLU A 1 174 ? -57.779 -18.329 78.377 1.00 94.31 174 GLU A C 1
ATOM 1446 O O . GLU A 1 174 ? -58.652 -18.466 79.234 1.00 94.31 174 GLU A O 1
ATOM 1451 N N . LYS A 1 175 ? -57.870 -18.917 77.178 1.00 94.56 175 LYS A N 1
ATOM 1452 C CA . LYS A 1 175 ? -58.989 -19.775 76.779 1.00 94.56 175 LYS A CA 1
ATOM 1453 C C . LYS A 1 175 ? -59.168 -20.953 77.739 1.00 94.56 175 LYS A C 1
ATOM 1455 O O . LYS A 1 175 ? -60.297 -21.249 78.126 1.00 94.56 175 LYS A O 1
ATOM 1460 N N . LYS A 1 176 ? -58.079 -21.629 78.123 1.00 93.56 176 LYS A N 1
ATOM 1461 C CA . LYS A 1 176 ? -58.123 -22.753 79.072 1.00 93.56 176 LYS A CA 1
ATOM 1462 C C . LYS A 1 176 ? -58.591 -22.299 80.458 1.00 93.56 176 LYS A C 1
ATOM 1464 O O . LYS A 1 176 ? -59.430 -22.965 81.056 1.00 93.56 176 LYS A O 1
ATOM 1469 N N . THR A 1 177 ? -58.098 -21.157 80.937 1.00 92.75 177 THR A N 1
ATOM 1470 C CA . THR A 1 177 ? -58.508 -20.563 82.219 1.00 92.75 177 THR A CA 1
ATOM 1471 C C . THR A 1 177 ? -59.992 -20.198 82.231 1.00 92.75 177 THR A C 1
ATOM 1473 O O . THR A 1 177 ? -60.696 -20.524 83.182 1.00 92.75 177 THR A O 1
ATOM 1476 N N . LEU A 1 178 ? -60.495 -19.571 81.164 1.00 92.25 178 LEU A N 1
ATOM 1477 C CA . LEU A 1 178 ? -61.912 -19.217 81.044 1.00 92.25 178 LEU A CA 1
ATOM 1478 C C . LEU A 1 178 ? -62.821 -20.451 81.009 1.00 92.25 178 LEU A C 1
ATOM 1480 O O . LEU A 1 178 ? -63.897 -20.433 81.604 1.00 92.25 178 LEU A O 1
ATOM 1484 N N . LEU A 1 179 ? -62.397 -21.528 80.338 1.00 89.56 179 LEU A N 1
ATOM 1485 C CA . LEU A 1 179 ? -63.137 -22.794 80.321 1.00 89.56 179 LEU A CA 1
ATOM 1486 C C . LEU A 1 179 ? -63.253 -23.409 81.724 1.00 89.56 179 LEU A C 1
ATOM 1488 O O . LEU A 1 179 ? -64.353 -23.792 82.110 1.00 89.56 179 LEU A O 1
ATOM 1492 N N . LEU A 1 180 ? -62.162 -23.420 82.498 1.00 88.12 180 LEU A N 1
ATOM 1493 C CA . LEU A 1 180 ? -62.164 -23.875 83.896 1.00 88.12 180 LEU A CA 1
ATOM 1494 C C . LEU A 1 180 ? -63.137 -23.056 84.759 1.00 88.12 180 LEU A C 1
ATOM 1496 O O . LEU A 1 180 ? -63.979 -23.620 85.451 1.00 88.12 180 LEU A O 1
ATOM 1500 N N . GLN A 1 181 ? -63.094 -21.725 84.654 1.00 86.38 181 GLN A N 1
ATOM 1501 C CA . GLN A 1 181 ? -64.007 -20.842 85.394 1.00 86.38 181 GLN A CA 1
ATOM 1502 C C . GLN A 1 181 ? -65.485 -21.057 85.021 1.00 86.38 181 GLN A C 1
ATOM 1504 O O . GLN A 1 181 ? -66.379 -20.890 85.852 1.00 86.38 181 GLN A O 1
ATOM 1509 N N . LEU A 1 182 ? -65.765 -21.399 83.760 1.00 84.31 182 LEU A N 1
ATOM 1510 C CA . LEU A 1 182 ? -67.111 -21.734 83.291 1.00 84.31 182 LEU A CA 1
ATOM 1511 C C . LEU A 1 182 ? -67.599 -23.085 83.828 1.00 84.31 182 LEU A C 1
ATOM 1513 O O . LEU A 1 182 ? -68.788 -23.214 84.120 1.00 84.31 182 LEU A O 1
ATOM 1517 N N . GLU A 1 183 ? -66.718 -24.077 83.957 1.00 80.25 183 GLU A N 1
ATOM 1518 C CA . GLU A 1 183 ? -67.037 -25.370 84.576 1.00 80.25 183 GLU A CA 1
ATOM 1519 C C . GLU A 1 183 ? -67.337 -25.216 86.070 1.00 80.25 183 GLU A C 1
ATOM 1521 O O . GLU A 1 183 ? -68.357 -25.721 86.536 1.00 80.25 183 GLU A O 1
ATOM 1526 N N . GLU A 1 184 ? -66.534 -24.439 86.798 1.00 78.38 184 GLU A N 1
ATOM 1527 C CA . GLU A 1 184 ? -66.753 -24.153 88.223 1.00 78.38 184 GLU A CA 1
ATOM 1528 C C . GLU A 1 184 ? -68.106 -23.470 88.481 1.00 78.38 184 GLU A C 1
ATOM 1530 O O . GLU A 1 184 ? -68.810 -23.810 89.431 1.00 78.38 184 GLU A O 1
ATOM 1535 N N . LYS A 1 185 ? -68.526 -22.552 87.600 1.00 74.00 185 LYS A N 1
ATOM 1536 C CA . LYS A 1 185 ? -69.826 -21.867 87.705 1.00 74.00 185 LYS A CA 1
ATOM 1537 C C . LYS A 1 185 ? -71.041 -22.732 87.359 1.00 74.00 185 LYS A C 1
ATOM 1539 O O . LYS A 1 185 ? -72.149 -22.329 87.688 1.00 74.00 185 LYS A O 1
ATOM 1544 N N . LYS A 1 186 ? -70.872 -23.878 86.691 1.00 65.31 186 LYS A N 1
ATOM 1545 C CA . LYS A 1 186 ? -71.973 -24.810 86.371 1.00 65.31 186 LYS A CA 1
ATOM 1546 C C . LYS A 1 186 ? -72.289 -25.799 87.500 1.00 65.31 186 LYS A C 1
ATOM 1548 O O . LYS A 1 186 ? -73.269 -26.528 87.387 1.00 65.31 186 LYS A O 1
ATOM 1553 N N . ILE A 1 187 ? -71.450 -25.864 88.535 1.00 55.09 187 ILE A N 1
ATOM 1554 C CA . ILE A 1 187 ? -71.570 -26.807 89.663 1.00 55.09 187 ILE A CA 1
ATOM 1555 C C . ILE A 1 187 ? -72.307 -26.168 90.868 1.00 55.09 187 ILE A C 1
ATOM 1557 O O . ILE A 1 187 ? -72.563 -26.840 91.865 1.00 55.09 187 ILE A O 1
ATOM 1561 N N . ILE A 1 188 ? -72.708 -24.895 90.757 1.00 47.31 188 ILE A N 1
ATOM 1562 C CA . ILE A 1 188 ? -73.590 -24.176 91.697 1.00 47.31 188 ILE A CA 1
ATOM 1563 C C . ILE A 1 188 ? -74.994 -24.104 91.096 1.00 47.31 188 ILE A C 1
ATOM 1565 O O . ILE A 1 188 ? -75.962 -24.356 91.845 1.00 47.31 188 ILE A O 1
#

Radius of gyration: 56.73 Å; chains: 1; bounding box: 111×44×148 Å

Foldseek 3Di:
DVVVVVLVVVLVVLLVVLVVLVQDPVLNVLLVVDPDPVLSVLSSVLVSVPDDPVLSCVLVPDDDPDVVVSSVSSVVSSVVVCCVVPPCDPVNVVVVVVVVVVVVVVVVVVVVVVVVVVVVVVVVVVVVVVVVVVVVVVVVVVVVVVVVVVVVVVVVVVVVVVVVVVVVVVVVVVVVVVVVVVVVVVVD